Protein AF-A0A1F3Y4W7-F1 (afdb_monomer)

Sequence (208 aa):
MAATMIKETVFGSDEVDELMKAMGWNEREAIGCLALLWAGSQRRGVERATPKQIGYWCRVDGDESVAKLVSILSDELVSFIKSNNDGTYTIVGNSKHIAKIDNWKSSGKKGGRKTREKWKGMKNPQNQRQDAEPNAVALGSVDPLANATTVSLLSSSLLSSSLPVFSGENSAPALPKQIDLPPDPDGSFKKLLEKFNVFKLKVAGQTP

Foldseek 3Di:
DVVVVCCCPPQRVQLLVLLCVQLVHDSCLSVLLLVQQLVQCLVVLNQKAALVSSCVSSVHDDPVSSVSNVVSCCDPRRVQWHDDPVRIIGGPPNNVSSVVVVVVVVVVVVVVVVVVVVVVVVPPVPVVPDPDDDPDDDDDDDDDDDDDDDPDDDDDDDDDDDDDDDDDDDDDDDDDPDDDDDPPPPCVVVVVVVVVPDDPPPDDDDDD

Structure (mmCIF, N/CA/C/O backbone):
data_AF-A0A1F3Y4W7-F1
#
_entry.id   AF-A0A1F3Y4W7-F1
#
loop_
_atom_site.group_PDB
_atom_site.id
_atom_site.type_symbol
_atom_site.label_atom_id
_atom_site.label_alt_id
_atom_site.label_comp_id
_atom_site.la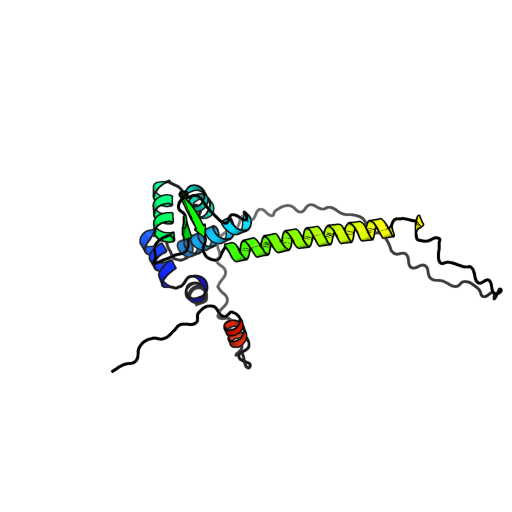bel_asym_id
_atom_site.label_entity_id
_atom_site.label_seq_id
_atom_site.pdbx_PDB_ins_code
_atom_site.Cartn_x
_atom_site.Cartn_y
_atom_site.Cartn_z
_atom_site.occupancy
_atom_site.B_iso_or_equiv
_atom_site.auth_seq_id
_atom_site.auth_comp_id
_atom_site.auth_asym_id
_atom_site.auth_atom_id
_atom_site.pdbx_PDB_model_num
ATOM 1 N N . MET A 1 1 ? -13.573 -21.826 3.738 1.00 46.66 1 MET A N 1
ATOM 2 C CA . MET A 1 1 ? -12.255 -22.288 4.226 1.00 46.66 1 MET A CA 1
ATOM 3 C C . MET A 1 1 ? -11.061 -21.696 3.467 1.00 46.66 1 MET A C 1
ATOM 5 O O . MET A 1 1 ? -10.030 -21.523 4.089 1.00 46.66 1 MET A O 1
ATOM 9 N N . ALA A 1 2 ? -11.161 -21.312 2.184 1.00 47.53 2 ALA A N 1
ATOM 10 C CA . ALA A 1 2 ? -10.022 -20.708 1.464 1.00 47.53 2 ALA A CA 1
ATOM 11 C C . ALA A 1 2 ? -9.659 -19.265 1.897 1.00 47.53 2 ALA A C 1
ATOM 13 O O . ALA A 1 2 ? -8.492 -18.894 1.853 1.00 47.53 2 ALA A O 1
ATOM 14 N N . ALA A 1 3 ? -10.634 -18.457 2.332 1.00 49.84 3 ALA A N 1
ATOM 15 C CA . ALA A 1 3 ? -10.388 -17.074 2.765 1.00 49.84 3 ALA A CA 1
ATOM 16 C C . ALA A 1 3 ? -9.513 -16.993 4.031 1.00 49.84 3 ALA A C 1
ATOM 18 O O . ALA A 1 3 ? -8.630 -16.143 4.118 1.00 49.84 3 ALA A O 1
ATOM 19 N N . THR A 1 4 ? -9.694 -17.944 4.952 1.00 53.81 4 THR A N 1
ATOM 20 C CA . THR A 1 4 ? -8.973 -18.021 6.229 1.00 53.81 4 THR A CA 1
ATOM 21 C C . THR A 1 4 ? -7.463 -18.171 6.030 1.00 53.81 4 THR A C 1
ATOM 23 O O . THR A 1 4 ? -6.685 -17.553 6.747 1.00 53.81 4 THR A O 1
ATOM 26 N N . MET A 1 5 ? -7.035 -18.902 4.990 1.00 58.09 5 MET A N 1
ATOM 27 C CA . MET A 1 5 ? -5.608 -19.101 4.727 1.00 58.09 5 MET A CA 1
ATOM 28 C C . MET A 1 5 ? -4.890 -17.827 4.279 1.00 58.09 5 MET A C 1
ATOM 30 O O . MET A 1 5 ? -3.752 -17.628 4.683 1.00 58.09 5 MET A O 1
ATOM 34 N N . ILE A 1 6 ? -5.512 -16.953 3.476 1.00 57.19 6 ILE A N 1
ATOM 35 C CA . ILE A 1 6 ? -4.848 -15.729 2.978 1.00 57.19 6 ILE A CA 1
ATOM 36 C C . ILE A 1 6 ? -4.646 -14.721 4.113 1.00 57.19 6 ILE A C 1
ATOM 38 O O . ILE A 1 6 ? -3.581 -14.111 4.206 1.00 57.19 6 ILE A O 1
ATOM 42 N N . LYS A 1 7 ? -5.647 -14.581 4.989 1.00 55.81 7 LYS A N 1
ATOM 43 C CA . LYS A 1 7 ? -5.597 -13.701 6.160 1.00 55.81 7 LYS A CA 1
ATOM 44 C C . LYS A 1 7 ? -4.422 -14.064 7.075 1.00 55.81 7 LYS A C 1
ATOM 46 O O . LYS A 1 7 ? -3.596 -13.209 7.374 1.00 55.81 7 LYS A O 1
ATOM 51 N N . GLU A 1 8 ? -4.288 -15.341 7.429 1.00 59.59 8 GLU A N 1
ATOM 52 C CA . GLU A 1 8 ? -3.224 -15.810 8.326 1.00 59.59 8 GLU A CA 1
ATOM 53 C C . GLU A 1 8 ? -1.832 -15.826 7.677 1.00 59.59 8 GLU A C 1
ATOM 55 O O . GLU A 1 8 ? -0.844 -15.549 8.351 1.00 59.59 8 GLU A O 1
ATOM 60 N N . THR A 1 9 ? -1.724 -16.131 6.377 1.00 56.31 9 THR A N 1
ATOM 61 C CA . THR A 1 9 ? -0.407 -16.282 5.725 1.00 56.31 9 THR A CA 1
ATOM 62 C C . THR A 1 9 ? 0.180 -14.998 5.149 1.00 56.31 9 THR A C 1
ATOM 64 O O . THR A 1 9 ? 1.399 -14.931 4.997 1.00 56.31 9 THR A O 1
ATOM 67 N N . VAL A 1 10 ? -0.641 -14.004 4.790 1.00 60.53 10 VAL A N 1
ATOM 68 C CA . VAL A 1 10 ? -0.172 -12.830 4.026 1.00 60.53 10 VAL A CA 1
ATOM 69 C C . VAL A 1 10 ? -0.179 -11.542 4.841 1.00 60.53 10 VAL A C 1
ATOM 71 O O . VAL A 1 10 ? 0.750 -10.751 4.696 1.00 60.53 10 VAL A O 1
ATOM 74 N N . PHE A 1 11 ? -1.196 -11.329 5.675 1.00 60.62 11 PHE A N 1
ATOM 75 C CA . PHE A 1 11 ? -1.407 -10.053 6.369 1.00 60.62 11 PHE A CA 1
ATOM 76 C C . PHE A 1 11 ? -1.389 -10.180 7.897 1.00 60.62 11 PHE A C 1
ATOM 78 O O . PHE A 1 11 ? -1.468 -9.177 8.576 1.00 60.62 11 PHE A O 1
ATOM 85 N N . GLY A 1 12 ? -1.300 -11.390 8.459 1.00 64.69 12 GLY A N 1
ATOM 86 C CA . GLY A 1 12 ? -1.564 -11.592 9.885 1.00 64.69 12 GLY A CA 1
ATOM 87 C C . GLY A 1 12 ? -3.052 -11.385 10.197 1.00 64.69 12 GLY A C 1
ATOM 88 O O . GLY A 1 12 ? -3.709 -10.484 9.674 1.00 64.69 12 GLY A O 1
ATOM 89 N N . SER A 1 13 ? -3.639 -12.247 11.030 1.00 63.75 13 SER A N 1
ATOM 90 C CA . SER A 1 13 ? -5.073 -12.140 11.339 1.00 63.75 13 SER A CA 1
ATOM 91 C C . SER A 1 13 ? -5.447 -10.798 11.958 1.00 63.75 13 SER A C 1
ATOM 93 O O . SER A 1 13 ? -6.528 -10.277 11.687 1.00 63.75 13 SER A O 1
ATOM 95 N N . ASP A 1 14 ? -4.530 -10.237 12.735 1.00 82.12 14 ASP A N 1
ATOM 96 C CA . ASP A 1 14 ? -4.817 -9.128 13.631 1.00 82.12 14 ASP A CA 1
ATOM 97 C C . ASP A 1 14 ? -4.776 -7.782 12.890 1.00 82.12 14 ASP A C 1
ATOM 99 O O . ASP A 1 14 ? -5.610 -6.918 13.144 1.00 82.12 14 ASP A O 1
ATOM 103 N N . GLU A 1 15 ? -3.899 -7.631 11.888 1.00 83.25 15 GLU A N 1
ATOM 104 C CA . GLU A 1 15 ? -3.770 -6.390 11.107 1.00 83.25 15 GLU A CA 1
ATOM 105 C C . GLU A 1 15 ? -5.048 -6.093 10.303 1.00 83.25 15 GLU A C 1
ATOM 107 O O . GLU A 1 15 ? -5.529 -4.958 10.239 1.00 83.25 15 GLU A O 1
ATOM 112 N N . VAL A 1 16 ? -5.628 -7.135 9.697 1.00 88.50 16 VAL A N 1
ATOM 113 C CA . VAL A 1 16 ? -6.874 -7.023 8.926 1.00 88.50 16 VAL A CA 1
ATOM 114 C C . VAL A 1 16 ? -8.044 -6.693 9.849 1.00 88.50 16 VAL A C 1
ATOM 116 O O . VAL A 1 16 ? -8.865 -5.844 9.505 1.00 88.50 16 VAL A O 1
ATOM 119 N N . ASP A 1 17 ? -8.106 -7.321 11.025 1.00 89.25 17 ASP A N 1
ATOM 120 C CA . ASP A 1 17 ? -9.192 -7.103 11.981 1.00 89.25 17 ASP A CA 1
ATOM 121 C C . ASP A 1 17 ? -9.155 -5.693 12.583 1.00 89.25 17 ASP A C 1
ATOM 123 O O . ASP A 1 17 ? -10.205 -5.061 12.723 1.00 89.25 17 ASP A O 1
ATOM 127 N N . GLU A 1 18 ? -7.970 -5.157 12.881 1.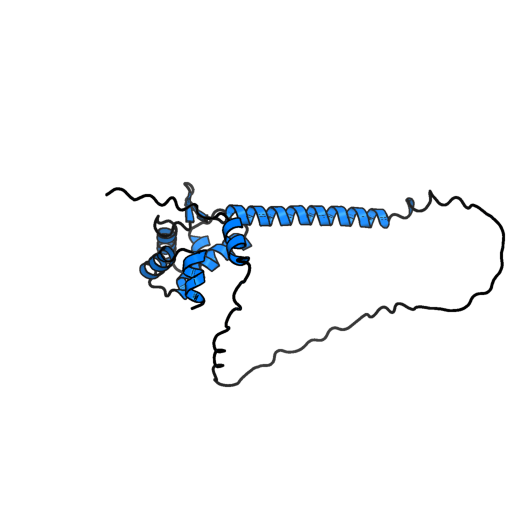00 89.19 18 GLU A N 1
ATOM 128 C CA . GLU A 1 18 ? -7.828 -3.775 13.346 1.00 89.19 18 GLU A CA 1
ATOM 129 C C . GLU A 1 18 ? -8.208 -2.766 12.257 1.00 89.19 18 GLU A C 1
ATOM 131 O O . GLU 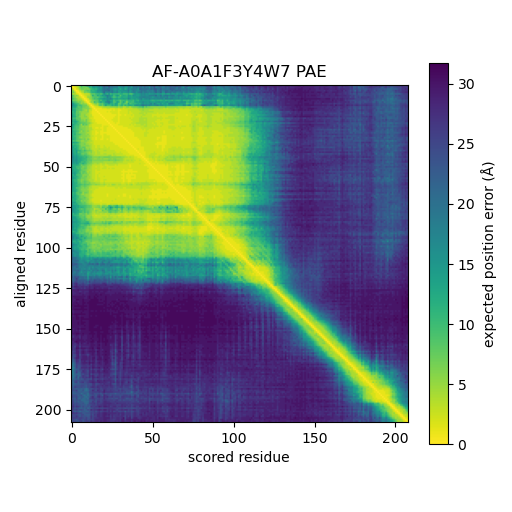A 1 18 ? -8.955 -1.818 12.520 1.00 89.19 18 GLU A O 1
ATOM 136 N N . LEU A 1 19 ? -7.815 -3.011 11.002 1.00 91.38 19 LEU A N 1
ATOM 137 C CA . LEU A 1 19 ? -8.240 -2.178 9.878 1.00 91.38 19 LEU A CA 1
ATOM 138 C C . LEU A 1 19 ? -9.766 -2.209 9.681 1.00 91.38 19 LEU A C 1
ATOM 140 O O . LEU A 1 19 ? -10.379 -1.160 9.469 1.00 91.38 19 LEU A O 1
ATOM 144 N N . MET A 1 20 ? -10.391 -3.388 9.784 1.00 94.06 20 MET A N 1
ATOM 145 C CA . MET A 1 20 ? -11.847 -3.551 9.696 1.00 94.06 20 MET A CA 1
ATOM 146 C C . MET A 1 20 ? -12.573 -2.752 10.777 1.00 94.06 20 MET A C 1
ATOM 148 O O . MET A 1 20 ? -13.462 -1.959 10.457 1.00 94.06 20 MET A O 1
ATOM 152 N N . LYS A 1 21 ? -12.187 -2.929 12.048 1.00 93.00 21 LYS A N 1
ATOM 153 C CA . LYS A 1 21 ? -12.806 -2.233 13.187 1.00 93.00 21 LYS A CA 1
ATOM 154 C C . LYS A 1 21 ? -12.655 -0.725 13.059 1.00 93.00 21 LYS A C 1
ATOM 156 O O . LYS A 1 21 ? -13.623 0.010 13.245 1.00 93.00 21 LYS A O 1
ATOM 161 N N . ALA A 1 22 ? -11.455 -0.262 12.721 1.00 91.94 22 ALA A N 1
ATOM 162 C CA . ALA A 1 22 ? -11.161 1.157 12.678 1.00 91.94 22 ALA A CA 1
ATOM 163 C C . ALA A 1 22 ? -11.880 1.852 11.514 1.00 91.94 22 ALA A C 1
ATOM 165 O O . ALA A 1 22 ? -12.407 2.951 11.696 1.00 91.94 22 ALA A O 1
ATOM 166 N N . MET A 1 23 ? -11.964 1.221 10.340 1.00 93.94 23 MET A N 1
AT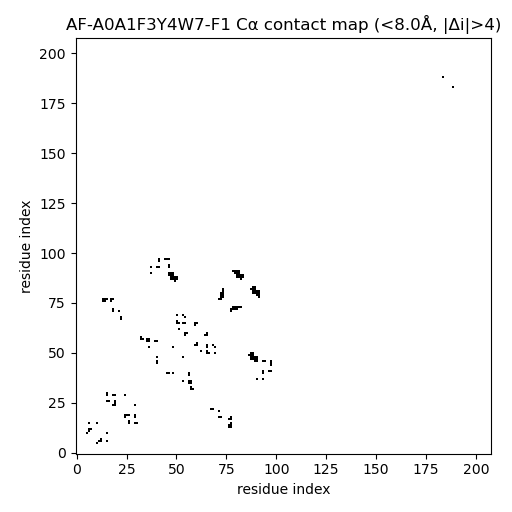OM 167 C CA . MET A 1 23 ? -12.625 1.805 9.166 1.00 93.94 23 MET A CA 1
ATOM 168 C C . MET A 1 23 ? -14.129 1.521 9.088 1.00 93.94 23 MET A C 1
ATOM 170 O O . MET A 1 23 ? -14.823 2.186 8.321 1.00 93.94 23 MET A O 1
ATOM 174 N N . GLY A 1 24 ? -14.649 0.586 9.887 1.00 94.25 24 GLY A N 1
ATOM 175 C CA . GLY A 1 24 ? -16.031 0.116 9.766 1.00 94.25 24 GLY A CA 1
ATOM 176 C C . GLY A 1 24 ? -16.262 -0.686 8.482 1.00 94.25 24 GLY A C 1
ATOM 177 O O . GLY A 1 24 ? -17.352 -0.651 7.918 1.00 94.25 24 GLY A O 1
ATOM 178 N N . TRP A 1 25 ? -15.220 -1.361 7.997 1.00 95.56 25 TRP A N 1
ATOM 179 C CA . TRP A 1 25 ? -15.233 -2.132 6.757 1.00 95.56 25 TRP A CA 1
ATOM 180 C C . TRP A 1 25 ? -15.459 -3.614 7.018 1.00 95.56 25 TRP A C 1
ATOM 182 O O . TRP A 1 25 ? -15.124 -4.142 8.081 1.00 95.56 25 TRP A O 1
ATOM 192 N N . ASN A 1 26 ? -15.981 -4.311 6.012 1.00 95.06 26 ASN A N 1
ATOM 193 C CA . ASN A 1 26 ? -15.956 -5.768 6.020 1.00 95.06 26 ASN A CA 1
ATOM 194 C C . ASN A 1 26 ? -14.560 -6.304 5.648 1.00 95.06 26 ASN A C 1
ATOM 196 O O . ASN A 1 26 ? -13.711 -5.602 5.099 1.00 95.06 26 ASN A O 1
ATOM 200 N N . GLU A 1 27 ? -14.325 -7.586 5.925 1.00 91.06 27 GLU A N 1
ATOM 201 C CA . GLU A 1 27 ? -13.029 -8.237 5.686 1.00 91.06 27 GLU A CA 1
ATOM 202 C C . GLU A 1 27 ? -12.578 -8.135 4.224 1.00 91.06 27 GLU A C 1
ATOM 204 O O . GLU A 1 27 ? -11.410 -7.877 3.930 1.00 91.06 27 GLU A O 1
ATOM 209 N N . ARG A 1 28 ? -13.515 -8.277 3.280 1.00 92.12 28 ARG A N 1
ATOM 210 C CA . ARG A 1 28 ? -13.215 -8.202 1.847 1.00 92.12 28 ARG A CA 1
ATOM 211 C C . ARG A 1 28 ? -12.761 -6.800 1.440 1.00 92.12 28 ARG A C 1
ATOM 213 O O . ARG A 1 28 ? -11.866 -6.684 0.604 1.00 92.12 28 ARG A O 1
ATOM 220 N N . GLU A 1 29 ? -13.358 -5.759 2.004 1.00 94.88 29 GLU A N 1
ATOM 221 C CA . GLU A 1 29 ? -12.969 -4.364 1.781 1.00 94.88 29 GLU A CA 1
ATOM 222 C C . GLU A 1 29 ? -11.585 -4.072 2.358 1.00 94.88 29 GLU A C 1
ATOM 224 O O . GLU A 1 29 ? -10.748 -3.514 1.651 1.00 94.88 29 GLU A O 1
ATOM 229 N N . ALA A 1 30 ? -11.306 -4.517 3.586 1.00 92.88 30 ALA A N 1
ATOM 230 C CA . ALA A 1 30 ? -10.005 -4.337 4.228 1.00 92.88 30 ALA A CA 1
ATOM 231 C C . ALA A 1 30 ? -8.876 -5.025 3.439 1.00 92.88 30 ALA A C 1
ATOM 233 O O . ALA A 1 30 ? -7.897 -4.380 3.054 1.00 92.88 30 ALA A O 1
ATOM 234 N N . ILE A 1 31 ? -9.049 -6.308 3.098 1.00 91.62 31 ILE A N 1
ATOM 235 C CA . ILE A 1 31 ? -8.084 -7.054 2.274 1.00 91.62 31 ILE A CA 1
ATOM 236 C C . ILE A 1 31 ? -7.952 -6.413 0.887 1.00 91.62 31 ILE A C 1
ATOM 238 O O . ILE A 1 31 ? -6.845 -6.262 0.366 1.00 91.62 31 ILE A O 1
ATOM 242 N N . GLY A 1 32 ? -9.073 -6.009 0.283 1.00 94.25 32 GLY A N 1
ATOM 243 C CA . GLY A 1 32 ? -9.094 -5.327 -1.007 1.00 94.25 32 GLY A CA 1
ATOM 244 C C . GLY A 1 32 ? -8.299 -4.022 -0.987 1.00 94.25 32 GLY A C 1
ATOM 245 O O . GLY A 1 32 ? -7.512 -3.777 -1.899 1.00 94.25 32 GLY A O 1
ATOM 246 N N . CYS A 1 33 ? -8.444 -3.223 0.068 1.00 94.75 33 CYS A N 1
ATOM 247 C CA . CYS A 1 33 ? -7.707 -1.982 0.276 1.00 94.75 33 CYS A CA 1
ATOM 248 C C . CYS A 1 33 ? -6.193 -2.231 0.349 1.00 94.75 33 CYS A C 1
ATOM 250 O O . CYS A 1 33 ? -5.433 -1.613 -0.399 1.00 94.75 33 CYS A O 1
ATOM 252 N N . LEU A 1 34 ? -5.748 -3.180 1.180 1.00 92.12 34 LEU A N 1
ATOM 253 C CA . LEU A 1 34 ? -4.328 -3.535 1.306 1.00 92.12 34 LEU A CA 1
ATOM 254 C C . LEU A 1 34 ? -3.749 -4.056 -0.018 1.00 92.12 34 LEU A C 1
ATOM 256 O O . LEU A 1 34 ? -2.667 -3.642 -0.448 1.00 92.12 34 LEU A O 1
ATOM 260 N N . ALA A 1 35 ? -4.497 -4.911 -0.720 1.00 91.75 35 ALA A N 1
ATOM 261 C CA . ALA A 1 35 ? -4.100 -5.431 -2.024 1.00 91.75 35 ALA A CA 1
ATOM 262 C C . ALA A 1 35 ? -4.000 -4.322 -3.085 1.00 91.75 35 ALA A C 1
ATOM 264 O O . ALA A 1 35 ? -3.055 -4.309 -3.879 1.00 91.75 35 ALA A O 1
ATOM 265 N N . LEU A 1 36 ? -4.940 -3.373 -3.100 1.00 94.88 36 LEU A N 1
ATOM 266 C CA . LEU A 1 36 ? -4.930 -2.231 -4.014 1.00 94.88 36 LEU A CA 1
ATOM 267 C C . LEU A 1 36 ? -3.765 -1.278 -3.732 1.00 94.88 36 LEU A C 1
ATOM 269 O O . LEU A 1 36 ? -3.102 -0.845 -4.677 1.00 94.88 36 LEU A O 1
ATOM 273 N N . LEU A 1 37 ? -3.471 -0.999 -2.460 1.00 93.62 37 LEU A N 1
ATOM 274 C CA . LEU A 1 37 ? -2.314 -0.207 -2.040 1.00 93.62 37 LEU A CA 1
ATOM 275 C C . LEU A 1 37 ? -1.007 -0.826 -2.549 1.00 93.62 37 LEU A C 1
ATOM 277 O O . LEU A 1 37 ? -0.168 -0.158 -3.170 1.00 93.62 37 LEU A O 1
ATOM 281 N N . TRP A 1 38 ? -0.851 -2.132 -2.336 1.00 91.19 38 TRP A N 1
ATOM 282 C CA . TRP A 1 38 ? 0.343 -2.853 -2.753 1.00 91.19 38 TRP A CA 1
ATOM 283 C C . TRP A 1 38 ? 0.463 -2.929 -4.281 1.00 91.19 38 TRP A C 1
ATOM 285 O O . TRP A 1 38 ? 1.505 -2.595 -4.846 1.00 91.19 38 TRP A O 1
ATOM 295 N N . ALA A 1 39 ? -0.617 -3.267 -4.986 1.00 90.88 39 ALA A N 1
ATOM 296 C CA . ALA A 1 39 ? -0.620 -3.335 -6.446 1.00 90.88 39 ALA A CA 1
ATOM 297 C C . ALA A 1 39 ? -0.407 -1.959 -7.104 1.00 90.88 39 ALA A C 1
ATOM 299 O O . ALA A 1 39 ? 0.327 -1.838 -8.091 1.00 90.88 39 ALA A O 1
ATOM 300 N N . GLY A 1 40 ? -1.041 -0.912 -6.569 1.00 91.00 40 GLY A N 1
ATOM 301 C CA . GLY A 1 40 ? -0.967 0.455 -7.083 1.00 91.00 40 GLY A CA 1
ATOM 302 C C . GLY A 1 40 ? 0.444 1.028 -7.004 1.00 91.00 40 GLY A C 1
ATOM 303 O O . GLY A 1 40 ? 0.947 1.582 -7.988 1.00 91.00 40 GLY A O 1
ATOM 304 N N . SER A 1 41 ? 1.109 0.821 -5.871 1.00 90.88 41 SER A N 1
ATOM 305 C CA . SER A 1 41 ? 2.486 1.265 -5.652 1.00 90.88 41 SER A CA 1
ATOM 306 C C . SER A 1 41 ? 3.499 0.514 -6.525 1.00 90.88 41 SER A C 1
ATOM 308 O O . SER A 1 41 ? 4.332 1.152 -7.174 1.00 90.88 41 SER A O 1
ATOM 310 N N . GLN A 1 42 ? 3.380 -0.815 -6.658 1.00 89.94 42 GLN A N 1
ATOM 311 C CA . GLN A 1 42 ? 4.243 -1.614 -7.543 1.00 89.94 42 GLN A CA 1
ATOM 312 C C . GLN A 1 42 ? 4.093 -1.233 -9.014 1.00 89.94 42 GLN A C 1
ATOM 314 O O . GLN A 1 42 ? 5.087 -1.059 -9.722 1.00 89.94 42 GLN A O 1
ATOM 319 N N . ARG A 1 43 ? 2.850 -1.080 -9.489 1.00 87.88 43 ARG A N 1
ATOM 320 C CA . ARG A 1 43 ? 2.571 -0.732 -10.889 1.00 87.88 43 ARG A CA 1
ATOM 321 C C . ARG A 1 43 ? 3.214 0.600 -11.272 1.00 87.88 43 ARG A C 1
ATOM 323 O O . ARG A 1 43 ? 3.655 0.754 -12.409 1.00 87.88 43 ARG A O 1
ATOM 330 N N . ARG A 1 44 ? 3.265 1.549 -10.335 1.00 87.62 44 ARG A N 1
ATOM 331 C CA . ARG A 1 44 ? 3.854 2.876 -10.551 1.00 87.62 44 ARG A CA 1
ATOM 332 C C . ARG A 1 44 ? 5.348 2.941 -10.224 1.00 87.62 44 ARG A C 1
ATOM 334 O O . ARG A 1 44 ? 5.975 3.928 -10.587 1.00 87.62 44 ARG A O 1
ATOM 341 N N . GLY A 1 45 ? 5.919 1.909 -9.596 1.00 84.94 45 GLY A N 1
ATOM 342 C CA . GLY A 1 45 ? 7.315 1.911 -9.150 1.00 84.94 45 GLY A CA 1
ATOM 343 C C . GLY A 1 45 ? 7.587 2.983 -8.094 1.00 84.94 45 GLY A C 1
ATOM 344 O O . GLY A 1 45 ? 8.658 3.578 -8.085 1.00 84.94 45 GLY A O 1
ATOM 345 N N . VAL A 1 46 ? 6.592 3.281 -7.256 1.00 87.00 46 VAL A N 1
ATOM 346 C CA . VAL A 1 46 ? 6.668 4.355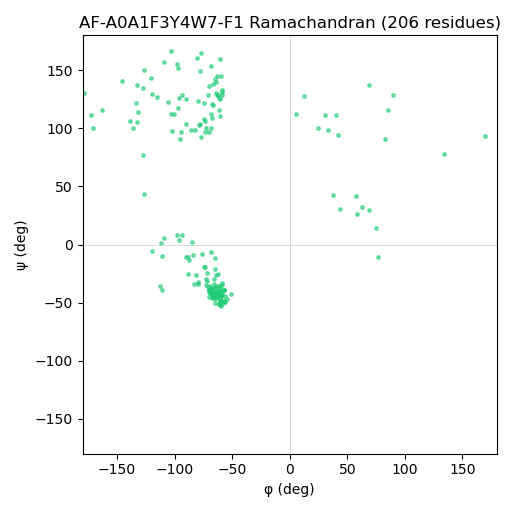 -6.263 1.00 87.00 46 VAL A CA 1
ATOM 347 C C . VAL A 1 46 ? 6.983 3.747 -4.902 1.00 87.00 46 VAL A C 1
ATOM 349 O O . VAL A 1 46 ? 6.163 3.029 -4.333 1.00 87.00 46 VAL A O 1
ATOM 352 N N . GLU A 1 47 ? 8.178 4.036 -4.391 1.00 86.00 47 GLU A N 1
ATOM 353 C CA . GLU A 1 47 ? 8.625 3.568 -3.074 1.00 86.00 47 GLU A CA 1
ATOM 354 C C . GLU A 1 47 ? 8.047 4.410 -1.924 1.00 86.00 47 GLU A C 1
ATOM 356 O O . GLU A 1 47 ? 7.725 3.865 -0.869 1.00 86.00 47 GLU A O 1
ATOM 361 N N . ARG A 1 48 ? 7.867 5.720 -2.149 1.00 91.25 48 ARG A N 1
ATOM 362 C CA . ARG A 1 48 ? 7.322 6.678 -1.175 1.00 91.25 48 ARG A CA 1
ATOM 363 C C . ARG A 1 48 ? 6.049 7.326 -1.692 1.00 91.25 48 ARG A C 1
ATOM 365 O O . ARG A 1 48 ? 6.044 7.855 -2.800 1.00 91.25 48 ARG A O 1
ATOM 372 N N . ALA A 1 49 ? 5.001 7.320 -0.881 1.00 93.75 49 ALA A N 1
ATOM 373 C CA . ALA A 1 49 ? 3.684 7.812 -1.248 1.00 93.75 49 ALA A CA 1
ATOM 374 C C . ALA A 1 49 ? 3.225 8.955 -0.339 1.00 93.75 49 ALA A C 1
ATOM 376 O O . ALA A 1 49 ? 3.467 8.940 0.866 1.00 93.75 49 ALA A O 1
ATOM 377 N N . THR A 1 50 ? 2.529 9.938 -0.901 1.00 96.50 50 THR A N 1
ATOM 378 C CA . THR A 1 50 ? 1.802 10.946 -0.116 1.00 96.50 50 THR A CA 1
ATOM 379 C C . THR A 1 50 ? 0.452 10.390 0.358 1.00 96.50 50 THR A C 1
ATOM 381 O O . THR A 1 50 ? -0.074 9.469 -0.277 1.00 96.50 50 THR A O 1
ATOM 384 N N . PRO A 1 51 ? -0.182 10.972 1.397 1.00 96.62 51 PRO A N 1
ATOM 385 C CA . PRO A 1 51 ? -1.534 10.585 1.813 1.00 96.62 51 PRO A CA 1
ATOM 386 C C . PRO A 1 51 ? -2.538 10.566 0.655 1.00 96.62 51 PRO A C 1
ATOM 388 O O . PRO A 1 51 ? -3.274 9.600 0.480 1.00 96.62 51 PRO A O 1
ATOM 391 N N . LYS A 1 52 ? -2.490 11.581 -0.219 1.00 96.31 52 LYS A N 1
ATOM 392 C CA . LYS A 1 52 ? -3.351 11.659 -1.410 1.00 96.31 52 LYS A CA 1
ATOM 393 C C . LYS A 1 52 ? -3.136 10.491 -2.374 1.00 96.31 52 LYS A C 1
ATOM 395 O O . LYS A 1 52 ? -4.095 9.985 -2.948 1.00 96.31 52 LYS A O 1
ATOM 400 N N . GLN A 1 53 ? -1.891 10.052 -2.562 1.00 96.25 53 GLN A N 1
ATOM 401 C CA . GLN A 1 53 ? -1.592 8.890 -3.402 1.00 96.25 53 GLN A CA 1
ATOM 402 C C . GLN A 1 53 ? -2.104 7.593 -2.776 1.00 96.25 53 GLN A C 1
ATOM 404 O O . GLN A 1 53 ? -2.660 6.768 -3.498 1.00 96.25 53 GLN A O 1
ATOM 409 N N . ILE A 1 54 ? -1.960 7.438 -1.456 1.00 96.12 54 ILE A N 1
ATOM 410 C CA . ILE A 1 54 ? -2.489 6.286 -0.714 1.00 96.12 54 ILE A CA 1
ATOM 411 C C . ILE A 1 54 ? -4.010 6.223 -0.863 1.00 96.12 54 ILE A C 1
ATOM 413 O O . ILE A 1 54 ? -4.520 5.207 -1.325 1.00 96.12 54 ILE A O 1
ATOM 417 N N . GLY A 1 55 ? -4.722 7.320 -0.581 1.00 96.56 55 GLY A N 1
ATOM 418 C CA . GLY A 1 55 ? -6.176 7.402 -0.763 1.00 96.56 55 GLY A CA 1
ATOM 419 C C . GLY A 1 55 ? -6.610 7.041 -2.185 1.00 96.56 55 GLY A C 1
ATOM 420 O O . GLY A 1 55 ? -7.470 6.184 -2.379 1.00 96.56 55 GLY A O 1
ATOM 421 N N . TYR A 1 56 ? -5.927 7.597 -3.191 1.00 96.75 56 TYR A N 1
ATOM 422 C CA . TYR A 1 56 ? -6.200 7.299 -4.597 1.00 96.75 56 TYR A CA 1
ATOM 423 C C . TYR A 1 56 ? -5.984 5.818 -4.961 1.00 96.75 56 TYR A C 1
ATOM 425 O O . TYR A 1 56 ? -6.785 5.243 -5.700 1.00 96.75 56 TYR A O 1
ATOM 433 N N . TRP A 1 57 ? -4.922 5.171 -4.471 1.00 96.00 57 TRP A N 1
ATOM 434 C CA . TRP A 1 57 ? -4.686 3.748 -4.748 1.00 96.00 57 TRP A CA 1
ATOM 435 C C . TRP A 1 57 ? -5.690 2.850 -4.032 1.00 96.00 57 TRP A C 1
ATOM 437 O O . TRP A 1 57 ? -6.181 1.902 -4.641 1.00 96.00 57 TRP A O 1
ATOM 447 N N . CYS A 1 58 ? -6.034 3.187 -2.791 1.00 95.94 58 CYS A N 1
ATOM 448 C CA . CYS A 1 58 ? -7.012 2.466 -1.982 1.00 95.94 58 CYS A CA 1
ATOM 449 C C . CYS A 1 58 ? -8.467 2.738 -2.386 1.00 95.94 58 CYS A C 1
ATOM 451 O O . CYS A 1 58 ? -9.357 2.053 -1.894 1.00 95.94 58 CYS A O 1
ATOM 453 N N . ARG A 1 59 ? -8.711 3.697 -3.292 1.00 95.81 59 ARG A N 1
ATOM 454 C CA . ARG A 1 59 ? -10.053 4.160 -3.692 1.00 95.81 59 ARG A CA 1
ATOM 455 C C . ARG A 1 59 ? -10.875 4.669 -2.504 1.00 95.81 59 ARG A C 1
ATOM 457 O O . ARG A 1 59 ? -12.059 4.371 -2.391 1.00 95.81 59 ARG A O 1
ATOM 464 N N . VAL A 1 60 ? -10.221 5.416 -1.621 1.00 95.81 60 VAL A N 1
ATOM 465 C CA . VAL A 1 60 ? -10.859 6.090 -0.490 1.00 95.81 60 VAL A CA 1
ATOM 466 C C . VAL A 1 60 ? -10.934 7.575 -0.797 1.00 95.81 60 VAL A C 1
ATOM 468 O O . VAL A 1 60 ? -9.909 8.216 -1.032 1.00 95.81 60 VAL A O 1
ATOM 471 N N . ASP A 1 61 ? -12.155 8.097 -0.778 1.00 94.19 61 ASP A N 1
ATOM 472 C CA . ASP A 1 61 ? -12.442 9.506 -1.006 1.00 94.19 61 ASP A CA 1
ATOM 473 C C . ASP A 1 61 ? -12.590 10.264 0.322 1.00 94.19 61 ASP A C 1
ATOM 475 O O . ASP A 1 61 ? -13.007 9.711 1.343 1.00 94.19 61 ASP A O 1
ATOM 479 N N . GLY A 1 62 ? -12.269 11.558 0.286 1.00 95.56 62 GLY A N 1
ATOM 480 C CA . GLY A 1 62 ? -12.364 12.465 1.430 1.00 95.56 62 GLY A CA 1
ATOM 481 C C . GLY A 1 62 ? -11.086 12.518 2.269 1.00 95.56 62 GLY A C 1
ATOM 482 O O . GLY A 1 62 ? -10.564 11.497 2.714 1.00 95.56 62 GLY A O 1
ATOM 483 N N . ASP A 1 63 ? -10.597 13.735 2.516 1.00 95.12 63 ASP A N 1
ATOM 484 C CA . ASP A 1 63 ? -9.323 13.961 3.208 1.00 95.12 63 ASP A CA 1
ATOM 485 C C . ASP A 1 63 ? -9.320 13.387 4.637 1.00 95.12 63 ASP A C 1
ATOM 487 O O . ASP A 1 63 ? -8.314 12.827 5.066 1.00 95.12 63 ASP A O 1
ATOM 491 N N . GLU A 1 64 ? -10.451 13.442 5.347 1.00 95.81 64 GLU A N 1
ATOM 492 C CA . GLU A 1 64 ? -10.596 12.863 6.692 1.00 95.81 64 GLU A CA 1
ATOM 493 C C . GLU A 1 64 ? -10.479 11.333 6.684 1.00 95.81 64 GLU A C 1
ATOM 495 O O . GLU A 1 64 ? -9.747 10.754 7.488 1.00 95.81 64 GLU A O 1
ATOM 500 N N . SER A 1 65 ? -11.150 10.667 5.740 1.00 94.56 65 SER A N 1
ATOM 501 C CA . SER A 1 65 ? -11.109 9.207 5.598 1.00 94.56 65 SER A CA 1
ATOM 502 C C . SER A 1 65 ? -9.724 8.726 5.179 1.00 94.56 65 SER A C 1
ATOM 504 O O . SER A 1 65 ? -9.244 7.704 5.669 1.00 94.56 65 SER A O 1
ATOM 506 N N . VAL A 1 66 ? -9.049 9.484 4.311 1.00 96.81 66 VAL A N 1
ATOM 507 C CA . VAL A 1 66 ? -7.664 9.216 3.912 1.00 96.81 66 VAL A CA 1
ATOM 508 C C . VAL A 1 66 ? -6.708 9.419 5.085 1.00 96.81 66 VAL A C 1
ATOM 510 O O . VAL A 1 66 ? -5.853 8.567 5.312 1.00 96.81 66 VAL A O 1
ATOM 513 N N . ALA A 1 67 ? -6.851 10.500 5.856 1.00 95.69 67 ALA A N 1
ATOM 514 C CA . ALA A 1 67 ? -6.029 10.742 7.040 1.00 95.69 67 ALA A CA 1
ATOM 515 C C . ALA A 1 67 ? -6.201 9.624 8.077 1.00 95.69 67 ALA A C 1
ATOM 517 O O . ALA A 1 67 ? -5.212 9.106 8.597 1.00 95.69 67 ALA A O 1
ATOM 518 N N . LYS A 1 68 ? -7.445 9.192 8.310 1.00 95.31 68 LYS A N 1
ATOM 519 C CA . LYS A 1 68 ? -7.767 8.064 9.186 1.00 95.31 68 LYS A CA 1
ATOM 520 C C . LYS A 1 68 ? -7.123 6.767 8.696 1.00 95.31 68 LYS A C 1
ATOM 522 O O . LYS A 1 68 ? -6.434 6.107 9.469 1.00 95.31 68 LYS A O 1
ATOM 527 N N . LEU A 1 69 ? -7.279 6.441 7.412 1.00 96.00 69 LEU A N 1
ATOM 528 C CA . LEU A 1 69 ? -6.657 5.267 6.798 1.00 96.00 69 LEU A CA 1
ATOM 529 C C . LEU A 1 69 ? -5.132 5.287 6.963 1.00 96.00 69 LEU A C 1
ATOM 531 O O . LEU A 1 69 ? -4.545 4.296 7.383 1.00 96.00 69 LEU A O 1
ATOM 535 N N . VAL A 1 70 ? -4.489 6.411 6.646 1.00 95.38 70 VAL A N 1
ATOM 536 C CA . VAL A 1 70 ? -3.033 6.566 6.762 1.00 95.38 70 VAL A CA 1
ATOM 537 C C . VAL A 1 70 ? -2.581 6.397 8.209 1.00 95.38 70 VAL A C 1
ATOM 539 O O . VAL A 1 70 ? -1.608 5.687 8.444 1.00 95.38 70 VAL A O 1
ATOM 542 N N . SER A 1 71 ? -3.306 6.981 9.168 1.00 93.88 71 SER A N 1
ATOM 543 C CA . SER A 1 71 ? -3.020 6.824 10.595 1.00 93.88 71 SER A CA 1
ATOM 544 C C . SER A 1 71 ? -3.017 5.352 11.004 1.00 93.88 71 SER A C 1
ATOM 546 O O . SER A 1 71 ? -2.042 4.900 11.594 1.00 93.88 71 SER A O 1
ATOM 548 N N . ILE A 1 72 ? -4.059 4.598 10.636 1.00 92.62 72 ILE A N 1
ATOM 549 C CA . ILE A 1 72 ? -4.202 3.173 10.980 1.00 92.62 72 ILE A CA 1
ATOM 550 C C . ILE A 1 72 ? -3.105 2.337 10.321 1.00 92.62 72 ILE A C 1
ATOM 552 O O . ILE A 1 72 ? -2.462 1.527 10.976 1.00 92.62 72 ILE A O 1
ATOM 556 N N . LEU A 1 73 ? -2.848 2.547 9.028 1.00 92.31 73 LEU A N 1
ATOM 557 C CA . LEU A 1 73 ? -1.823 1.790 8.304 1.00 92.31 73 LEU A CA 1
ATOM 558 C C . LEU A 1 73 ? -0.407 2.050 8.840 1.00 92.31 73 LEU A C 1
ATOM 560 O O . LEU A 1 73 ? 0.476 1.212 8.644 1.00 92.31 73 LEU A O 1
ATOM 564 N N . SER A 1 74 ? -0.181 3.221 9.444 1.00 92.12 74 SER A N 1
ATOM 565 C CA . SER A 1 74 ? 1.091 3.596 10.069 1.00 92.12 74 SER A CA 1
ATOM 566 C C . SER A 1 74 ? 1.214 3.185 11.535 1.00 92.12 74 SER A C 1
ATOM 568 O O . SER A 1 74 ? 2.305 3.300 12.092 1.00 92.12 74 SER A O 1
ATOM 570 N N . ASP A 1 75 ? 0.117 2.738 12.148 1.00 87.62 75 ASP A N 1
ATOM 571 C CA . ASP A 1 75 ? 0.072 2.317 13.545 1.00 87.62 75 ASP A CA 1
ATOM 572 C C . ASP A 1 75 ? 0.878 1.027 13.755 1.00 87.62 75 ASP A C 1
ATOM 574 O O . ASP A 1 75 ? 1.044 0.220 12.836 1.00 87.62 75 ASP A O 1
ATOM 578 N N . GLU A 1 76 ? 1.376 0.807 14.969 1.00 74.19 76 GLU A N 1
ATOM 579 C CA . GLU A 1 76 ? 2.202 -0.357 15.310 1.00 74.19 76 GLU A CA 1
ATOM 580 C C . GLU A 1 76 ? 1.448 -1.681 15.139 1.00 74.19 76 GLU A C 1
ATOM 582 O O . GLU A 1 76 ? 2.073 -2.704 14.865 1.00 74.19 76 GLU A O 1
ATOM 587 N N . LEU A 1 77 ? 0.116 -1.648 15.239 1.00 72.88 77 LEU A N 1
ATOM 588 C CA . LEU A 1 77 ? -0.752 -2.820 15.112 1.00 72.88 77 LEU A CA 1
ATOM 589 C C . LEU A 1 77 ? -0.876 -3.348 13.677 1.00 72.88 77 LEU A C 1
ATOM 591 O O . LEU A 1 77 ? -1.094 -4.540 13.501 1.00 72.88 77 LEU A O 1
ATOM 595 N N . VAL A 1 78 ? -0.751 -2.483 12.664 1.00 77.62 78 VAL A N 1
ATOM 596 C CA . VAL A 1 78 ? -0.897 -2.856 11.242 1.00 77.62 78 VAL A CA 1
ATOM 597 C C . VAL A 1 78 ? 0.434 -2.731 10.496 1.00 77.62 78 VAL A C 1
ATOM 599 O O . VAL A 1 78 ? 0.726 -3.516 9.606 1.00 77.62 78 VAL A O 1
ATOM 602 N N . SER A 1 79 ? 1.253 -1.733 10.844 1.00 82.94 79 SER A N 1
ATOM 603 C CA . SER A 1 79 ? 2.628 -1.500 10.372 1.00 82.94 79 SER A CA 1
ATOM 604 C C . SER A 1 79 ? 2.866 -1.682 8.861 1.00 82.94 79 SER A C 1
ATOM 606 O O . SER A 1 79 ? 3.963 -2.034 8.414 1.00 82.94 79 SER A O 1
ATOM 608 N N . PHE A 1 80 ? 1.851 -1.413 8.037 1.00 86.62 80 PHE A N 1
ATOM 609 C CA . PHE A 1 80 ? 1.900 -1.657 6.594 1.00 86.62 80 PHE A CA 1
ATOM 610 C C . PHE A 1 80 ? 2.625 -0.530 5.849 1.00 86.62 80 PHE A C 1
ATOM 612 O O . PHE A 1 80 ? 3.213 -0.734 4.778 1.00 86.62 80 PHE A O 1
ATOM 619 N N . ILE A 1 81 ? 2.617 0.674 6.429 1.00 91.44 81 ILE A N 1
ATOM 620 C CA . ILE A 1 81 ? 3.367 1.834 5.947 1.00 91.44 81 ILE A CA 1
ATOM 621 C C . ILE A 1 81 ? 4.228 2.428 7.066 1.00 91.44 81 ILE A C 1
ATOM 623 O O . ILE A 1 81 ? 3.872 2.390 8.237 1.00 91.44 81 ILE A O 1
ATOM 627 N N . LYS A 1 82 ? 5.363 3.026 6.703 1.00 91.56 82 LYS A N 1
ATOM 628 C CA . LYS A 1 82 ? 6.253 3.745 7.625 1.00 91.56 82 LYS A CA 1
ATOM 629 C C . LYS A 1 82 ? 6.300 5.219 7.272 1.00 91.56 82 LYS A C 1
ATOM 631 O O . LYS A 1 82 ? 6.589 5.553 6.125 1.00 91.56 82 LYS A O 1
ATOM 636 N N . SER A 1 83 ? 6.038 6.075 8.254 1.00 93.00 83 SER A N 1
ATOM 637 C CA . SER A 1 83 ? 6.153 7.524 8.096 1.00 93.00 83 SER A CA 1
ATOM 638 C C . SER A 1 83 ? 7.613 7.938 7.889 1.00 93.00 83 SER A C 1
ATOM 640 O O . SER A 1 83 ? 8.515 7.424 8.552 1.00 93.00 83 SER A O 1
ATOM 642 N N . ASN A 1 84 ? 7.838 8.866 6.965 1.00 91.25 84 ASN A N 1
ATOM 643 C CA . ASN A 1 84 ? 9.117 9.519 6.725 1.00 91.25 84 ASN A CA 1
ATOM 644 C C . ASN A 1 84 ? 9.041 10.989 7.181 1.00 91.25 84 ASN A C 1
ATOM 646 O O . ASN A 1 84 ? 7.976 11.606 7.198 1.00 91.25 84 ASN A O 1
ATOM 650 N N . ASN A 1 85 ? 10.197 11.594 7.468 1.00 90.81 85 ASN A N 1
ATOM 651 C CA . ASN A 1 85 ? 10.289 12.983 7.951 1.00 90.81 85 ASN A CA 1
ATOM 652 C C . ASN A 1 85 ? 9.818 14.048 6.937 1.00 90.81 85 ASN A C 1
ATOM 654 O O . ASN A 1 85 ? 9.675 15.212 7.292 1.00 90.81 85 ASN A O 1
ATOM 658 N N . ASP A 1 86 ? 9.608 13.671 5.675 1.00 92.06 86 ASP A N 1
ATOM 659 C CA . ASP A 1 86 ? 9.181 14.544 4.575 1.00 92.06 86 ASP A CA 1
ATOM 660 C C . ASP A 1 86 ? 7.652 14.553 4.365 1.00 92.06 86 ASP A C 1
ATOM 662 O O . ASP A 1 86 ? 7.165 15.106 3.379 1.00 92.06 86 ASP A O 1
ATOM 666 N N . GLY A 1 87 ? 6.883 13.932 5.269 1.00 90.31 87 GLY A N 1
ATOM 667 C CA . GLY A 1 87 ? 5.429 13.798 5.133 1.00 90.31 87 GLY A CA 1
ATOM 668 C C . GLY A 1 87 ? 5.003 12.752 4.096 1.00 90.31 87 GLY A C 1
ATOM 669 O O . GLY A 1 87 ? 3.842 12.722 3.679 1.00 90.31 87 GLY A O 1
ATOM 670 N N . THR A 1 88 ? 5.933 11.900 3.656 1.00 94.75 88 THR A N 1
ATOM 671 C CA . THR A 1 88 ? 5.647 10.738 2.811 1.00 94.75 88 THR A CA 1
ATOM 672 C C . THR A 1 88 ? 5.679 9.445 3.616 1.00 94.75 88 THR A C 1
ATOM 674 O O . THR A 1 88 ? 6.177 9.396 4.737 1.00 94.75 88 THR A O 1
ATOM 677 N N . TYR A 1 89 ? 5.167 8.373 3.020 1.00 94.31 89 TYR A N 1
ATOM 678 C CA . TYR A 1 89 ? 5.073 7.064 3.646 1.00 94.31 89 TYR A CA 1
ATOM 679 C C . TYR A 1 89 ? 5.696 5.998 2.752 1.00 94.31 89 TYR A C 1
ATOM 681 O O . TYR A 1 89 ? 5.444 5.951 1.546 1.00 94.31 89 TYR A O 1
ATOM 689 N N . THR A 1 90 ? 6.497 5.122 3.345 1.00 92.50 90 THR A N 1
ATOM 690 C CA . THR A 1 90 ? 7.114 3.976 2.671 1.00 92.50 90 THR A CA 1
ATOM 691 C C . THR A 1 90 ? 6.268 2.731 2.905 1.00 92.50 90 THR A C 1
ATOM 693 O O . THR A 1 90 ? 6.019 2.376 4.053 1.00 92.50 90 THR A O 1
ATOM 696 N N . ILE A 1 91 ? 5.855 2.034 1.844 1.00 90.88 91 ILE A N 1
ATOM 697 C CA . ILE A 1 91 ? 5.082 0.785 1.971 1.00 90.88 91 ILE A CA 1
ATOM 698 C C . ILE A 1 91 ? 6.034 -0.367 2.299 1.00 90.88 91 ILE A C 1
ATOM 700 O O . ILE A 1 91 ? 6.990 -0.632 1.556 1.00 90.88 91 ILE A O 1
ATOM 704 N N . VAL A 1 92 ? 5.782 -1.058 3.409 1.00 86.81 92 VAL A N 1
ATOM 705 C CA . VAL A 1 92 ? 6.647 -2.135 3.898 1.00 86.81 92 VAL A CA 1
ATOM 706 C C . VAL A 1 92 ? 6.676 -3.293 2.895 1.00 86.81 92 VAL A C 1
ATOM 708 O O . VAL A 1 92 ? 5.693 -3.621 2.240 1.00 86.81 92 VAL A O 1
ATOM 711 N N . GLY A 1 93 ? 7.862 -3.874 2.692 1.00 82.62 93 GLY A N 1
ATOM 712 C CA . GLY A 1 93 ? 8.069 -4.989 1.758 1.00 82.62 93 GLY A CA 1
ATOM 713 C C . GLY A 1 93 ? 8.105 -4.609 0.271 1.00 82.62 93 GLY A C 1
ATOM 714 O O . GLY A 1 93 ? 8.528 -5.420 -0.557 1.00 82.62 93 GLY A O 1
ATOM 715 N N . ASN A 1 94 ? 7.746 -3.376 -0.094 1.00 84.75 94 ASN A N 1
ATOM 716 C CA . ASN A 1 94 ? 7.607 -2.988 -1.496 1.00 84.75 94 ASN A CA 1
ATOM 717 C C . ASN A 1 94 ? 8.939 -2.673 -2.196 1.00 84.75 94 ASN A C 1
ATOM 719 O O . ASN A 1 94 ? 9.110 -2.964 -3.380 1.00 84.75 94 ASN A O 1
ATOM 723 N N . SER A 1 95 ? 9.916 -2.140 -1.459 1.00 82.00 95 SER A N 1
ATOM 724 C CA . SER A 1 95 ? 11.224 -1.722 -1.987 1.00 82.00 95 SER A CA 1
ATOM 725 C C . SER A 1 95 ? 11.967 -2.848 -2.719 1.00 82.00 95 SER A C 1
ATOM 727 O O . SER A 1 95 ? 12.444 -2.669 -3.841 1.00 82.00 95 SER A O 1
ATOM 729 N N . LYS A 1 96 ? 11.983 -4.060 -2.146 1.00 83.12 96 LYS A N 1
ATOM 730 C CA . LYS A 1 96 ? 12.589 -5.249 -2.776 1.00 83.12 96 LYS A CA 1
ATOM 731 C C . LYS A 1 96 ? 11.902 -5.629 -4.091 1.00 83.12 96 LYS A C 1
ATOM 733 O O . LYS A 1 96 ? 12.573 -6.016 -5.049 1.00 83.12 96 LYS A O 1
ATOM 738 N N . HIS A 1 97 ? 10.574 -5.524 -4.143 1.00 82.31 97 HIS A N 1
ATOM 739 C CA . HIS A 1 97 ? 9.797 -5.844 -5.339 1.00 82.31 97 HIS A CA 1
ATOM 740 C C . HIS A 1 97 ? 10.026 -4.823 -6.453 1.00 82.31 97 HIS A C 1
ATOM 742 O O . HIS A 1 97 ? 10.285 -5.219 -7.591 1.00 82.31 97 HIS A O 1
ATOM 748 N N . ILE A 1 98 ? 10.009 -3.530 -6.126 1.00 83.06 98 ILE A N 1
ATOM 749 C CA . ILE A 1 98 ? 10.289 -2.452 -7.082 1.00 83.06 98 ILE A CA 1
ATOM 750 C C . ILE A 1 98 ? 11.698 -2.616 -7.666 1.00 83.06 98 ILE A C 1
ATOM 752 O O . 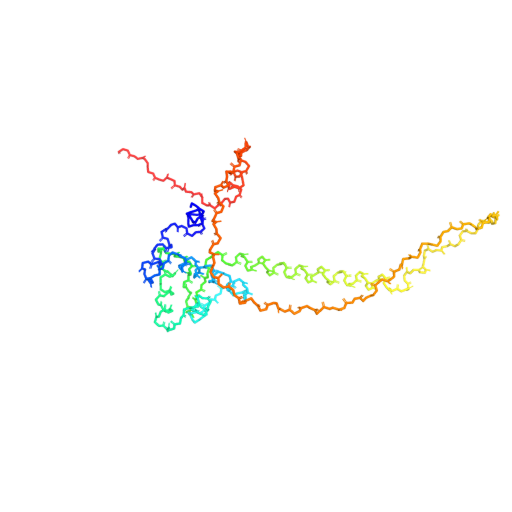ILE A 1 98 ? 11.849 -2.677 -8.887 1.00 83.06 98 ILE A O 1
ATOM 756 N N . ALA A 1 99 ? 12.711 -2.836 -6.821 1.00 84.19 99 ALA A N 1
ATOM 757 C CA . ALA A 1 99 ? 14.084 -3.069 -7.273 1.00 84.19 99 ALA A CA 1
ATOM 758 C C . ALA A 1 99 ? 14.199 -4.272 -8.230 1.00 84.19 99 ALA A C 1
ATOM 760 O O . ALA A 1 99 ? 14.925 -4.225 -9.226 1.00 84.19 99 ALA A O 1
ATOM 761 N N . LYS A 1 100 ? 13.455 -5.356 -7.973 1.00 84.69 100 LYS A N 1
ATOM 762 C CA . LYS A 1 100 ? 13.411 -6.529 -8.860 1.00 84.69 100 LYS A CA 1
ATOM 763 C C . LYS A 1 100 ? 12.775 -6.198 -10.211 1.00 84.69 100 LYS A C 1
ATOM 765 O O . LYS A 1 100 ? 13.321 -6.584 -11.246 1.00 84.69 100 LYS A O 1
ATOM 770 N N . ILE A 1 101 ? 11.657 -5.472 -10.209 1.00 83.25 101 ILE A N 1
ATOM 771 C CA . ILE A 1 101 ? 10.973 -5.021 -11.428 1.00 83.25 101 ILE A CA 1
ATOM 772 C C . ILE A 1 101 ? 11.912 -4.144 -12.269 1.00 83.25 101 ILE A C 1
ATOM 774 O O . ILE A 1 101 ? 12.022 -4.337 -13.483 1.00 83.25 101 ILE A O 1
ATOM 778 N N . ASP A 1 102 ? 12.639 -3.226 -11.641 1.00 83.38 102 ASP A N 1
ATOM 779 C CA . ASP A 1 102 ? 13.552 -2.324 -12.344 1.00 83.38 102 ASP A CA 1
ATOM 780 C C . ASP A 1 102 ? 14.801 -3.040 -12.873 1.00 83.38 102 ASP A C 1
ATOM 782 O O . ASP A 1 102 ? 15.236 -2.796 -14.007 1.00 83.38 102 ASP A O 1
ATOM 786 N N . ASN A 1 103 ? 15.321 -4.019 -12.131 1.00 84.38 103 ASN A N 1
ATOM 787 C CA . ASN A 1 103 ? 16.385 -4.901 -12.608 1.00 84.38 103 ASN A CA 1
ATOM 788 C C . ASN A 1 103 ? 15.955 -5.722 -13.829 1.00 84.38 103 ASN A C 1
ATOM 790 O O . ASN A 1 103 ? 16.728 -5.865 -14.781 1.00 84.38 103 ASN A O 1
ATOM 794 N N . TRP A 1 104 ? 14.719 -6.222 -13.858 1.00 80.94 104 TRP A N 1
ATOM 795 C CA . TRP A 1 104 ? 14.176 -6.920 -15.025 1.00 80.94 104 TRP A CA 1
ATOM 796 C C . TRP A 1 104 ? 14.013 -5.996 -16.229 1.00 80.94 104 TRP A C 1
ATOM 798 O O . TRP A 1 104 ? 14.439 -6.351 -17.329 1.00 80.94 104 TRP A O 1
ATOM 808 N N . LYS A 1 105 ? 13.490 -4.780 -16.033 1.00 82.31 105 LYS A N 1
ATOM 809 C CA . LYS A 1 105 ? 13.384 -3.777 -17.106 1.00 82.31 105 LYS A CA 1
ATOM 810 C C . LYS A 1 105 ? 14.755 -3.421 -17.685 1.00 82.31 105 LYS A C 1
ATOM 812 O O . LYS A 1 105 ? 14.907 -3.346 -18.906 1.00 82.31 105 LYS A O 1
ATOM 817 N N . SER A 1 106 ? 15.761 -3.207 -16.838 1.00 79.50 106 SER A N 1
ATOM 818 C CA . SER A 1 106 ? 17.112 -2.847 -17.287 1.00 79.50 106 SER A CA 1
ATOM 819 C C . SER A 1 106 ? 17.810 -4.007 -18.008 1.00 79.50 106 SER A C 1
ATOM 821 O O . SER A 1 106 ? 18.406 -3.809 -19.070 1.00 79.50 106 SER A O 1
ATOM 823 N N . SER A 1 107 ? 17.672 -5.230 -17.496 1.00 76.31 107 SER A N 1
ATOM 824 C CA . SER A 1 107 ? 18.222 -6.445 -18.106 1.00 76.31 107 SER A CA 1
ATOM 825 C C . SER A 1 107 ? 17.551 -6.767 -19.442 1.00 76.31 107 SER A C 1
ATOM 827 O O . SER A 1 107 ? 18.242 -7.062 -20.417 1.00 76.31 107 SER A O 1
ATOM 829 N N . GLY A 1 108 ? 16.227 -6.611 -19.536 1.00 73.56 108 GLY A N 1
ATOM 830 C CA . GLY A 1 108 ? 15.472 -6.761 -20.782 1.00 73.56 108 GLY A CA 1
ATOM 831 C C . GLY A 1 108 ? 15.900 -5.755 -21.854 1.00 73.56 108 GLY A C 1
ATOM 832 O O . GLY A 1 108 ? 16.129 -6.134 -23.002 1.00 73.56 108 GLY A O 1
ATOM 833 N N . LYS A 1 109 ? 16.123 -4.486 -21.478 1.00 74.62 109 LYS A N 1
ATOM 834 C CA . LYS A 1 109 ? 16.681 -3.464 -22.385 1.00 74.62 109 LYS A CA 1
ATOM 835 C C . LYS A 1 109 ? 18.083 -3.835 -22.880 1.00 74.62 109 LYS A C 1
ATOM 837 O O . LYS A 1 109 ? 18.367 -3.691 -24.070 1.00 74.62 109 LYS A O 1
ATOM 842 N N . LYS A 1 110 ? 18.951 -4.344 -21.996 1.00 72.56 110 LYS A N 1
ATOM 843 C CA . LYS A 1 110 ? 20.297 -4.819 -22.368 1.00 72.56 110 LYS A CA 1
ATOM 844 C C . LYS A 1 110 ? 20.227 -6.005 -23.336 1.00 72.56 110 LYS A C 1
ATOM 846 O O . LYS A 1 110 ? 20.936 -6.000 -24.340 1.00 72.56 110 LYS A O 1
ATOM 851 N N . GLY A 1 111 ? 19.355 -6.980 -23.073 1.00 71.94 111 GLY A N 1
ATOM 852 C CA . GLY A 1 111 ? 19.126 -8.131 -23.950 1.00 71.94 111 GLY A CA 1
ATOM 853 C C . GLY A 1 111 ? 18.622 -7.716 -25.332 1.00 71.94 111 GLY A C 1
ATOM 854 O O . GLY A 1 111 ? 19.215 -8.088 -26.339 1.00 71.94 111 GLY A O 1
ATOM 855 N N . GLY A 1 112 ? 17.601 -6.855 -25.389 1.00 77.50 112 GLY A N 1
ATOM 856 C CA . GLY A 1 112 ? 17.066 -6.329 -26.646 1.00 77.50 112 GLY A CA 1
ATOM 857 C C . GLY A 1 112 ? 18.107 -5.566 -27.469 1.00 77.50 112 GLY A C 1
ATOM 858 O O . GLY A 1 112 ? 18.172 -5.736 -28.687 1.00 77.50 112 GLY A O 1
ATOM 859 N N . ARG A 1 113 ? 18.975 -4.780 -26.818 1.00 77.50 113 ARG A N 1
ATOM 860 C CA . ARG A 1 113 ? 20.076 -4.077 -27.490 1.00 77.50 113 ARG A CA 1
ATOM 861 C C . ARG A 1 113 ? 21.106 -5.046 -28.074 1.00 77.50 113 ARG A C 1
ATOM 863 O O . ARG A 1 113 ? 21.398 -4.939 -29.261 1.00 77.50 113 ARG A O 1
ATOM 870 N N . LYS A 1 114 ? 21.588 -6.015 -27.287 1.00 74.69 114 LYS A N 1
ATOM 871 C CA . LYS A 1 114 ? 22.545 -7.036 -27.755 1.00 74.69 114 LYS A CA 1
ATOM 872 C C . LYS A 1 114 ? 21.981 -7.861 -28.909 1.00 74.69 114 LYS A C 1
ATOM 874 O O . LYS A 1 114 ? 22.670 -8.091 -29.898 1.00 74.69 114 LYS A O 1
ATOM 879 N N . THR A 1 115 ? 20.715 -8.261 -28.816 1.00 79.00 115 THR A N 1
ATOM 880 C CA . THR A 1 115 ? 20.023 -8.967 -29.897 1.00 79.00 115 THR A CA 1
ATOM 881 C C . THR A 1 115 ? 19.955 -8.080 -31.137 1.00 79.00 115 THR A C 1
ATOM 883 O O . THR A 1 115 ? 20.412 -8.489 -32.199 1.00 79.00 115 THR A O 1
ATOM 886 N N . ARG A 1 116 ? 19.496 -6.828 -31.024 1.00 79.25 116 ARG A N 1
ATOM 887 C CA . ARG A 1 116 ? 19.441 -5.898 -32.165 1.00 79.25 116 ARG A CA 1
ATOM 888 C C . ARG A 1 116 ? 20.811 -5.673 -32.816 1.00 79.25 116 ARG A C 1
ATOM 890 O O . ARG A 1 116 ? 20.881 -5.614 -34.040 1.00 79.25 116 ARG A O 1
ATOM 897 N N . GLU A 1 117 ? 21.878 -5.557 -32.031 1.00 78.12 117 GLU A N 1
ATOM 898 C CA . GLU A 1 117 ? 23.256 -5.438 -32.526 1.00 78.12 117 GLU A CA 1
ATOM 899 C C . GLU A 1 117 ? 23.708 -6.716 -33.255 1.00 78.12 117 GLU A C 1
ATOM 901 O O . GLU A 1 117 ? 24.197 -6.620 -34.380 1.00 78.12 117 GLU A O 1
ATOM 906 N N . LYS A 1 118 ? 23.440 -7.910 -32.704 1.00 77.62 118 LYS A N 1
ATOM 907 C CA . LYS A 1 118 ? 23.728 -9.198 -33.364 1.00 77.62 118 LYS A CA 1
ATOM 908 C C . LYS A 1 118 ? 22.995 -9.336 -34.702 1.00 77.62 118 LYS A C 1
ATOM 910 O O . LYS A 1 118 ? 23.615 -9.661 -35.709 1.00 77.62 118 LYS A O 1
ATOM 915 N N . TRP A 1 119 ? 21.696 -9.037 -34.740 1.00 77.12 119 TRP A N 1
ATOM 916 C CA . TRP A 1 119 ? 20.898 -9.103 -35.971 1.00 77.12 119 TRP A CA 1
ATOM 917 C C . TRP A 1 119 ? 21.336 -8.069 -37.018 1.00 77.12 119 TRP A C 1
ATOM 919 O O . TRP A 1 119 ? 21.296 -8.360 -38.211 1.00 77.12 119 TRP A O 1
ATOM 929 N N . LYS A 1 120 ? 21.790 -6.877 -36.602 1.00 76.56 120 LYS A N 1
ATOM 930 C CA . LYS A 1 120 ? 22.409 -5.902 -37.515 1.00 76.56 120 LYS A CA 1
ATO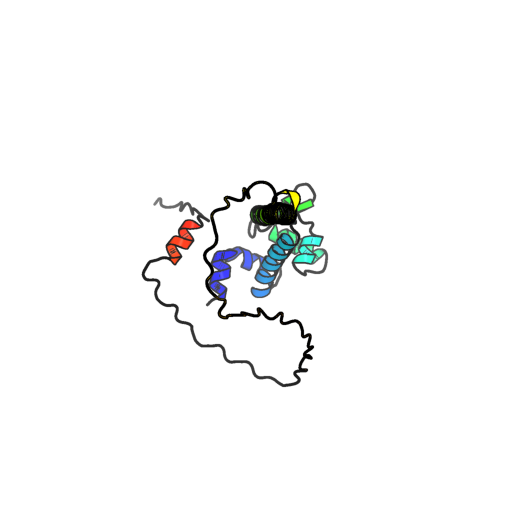M 931 C C . LYS A 1 120 ? 23.751 -6.396 -38.062 1.00 76.56 120 LYS A C 1
ATOM 933 O O . LYS A 1 120 ? 23.988 -6.242 -39.252 1.00 76.56 120 LYS A O 1
ATOM 938 N N . GLY A 1 121 ? 24.587 -7.017 -37.229 1.00 70.81 121 GLY A N 1
ATOM 939 C CA . GLY A 1 121 ? 25.859 -7.609 -37.655 1.00 70.81 121 GLY A CA 1
ATOM 940 C C . GLY A 1 121 ? 25.681 -8.745 -38.665 1.00 70.81 121 GLY A C 1
ATOM 941 O O . GLY A 1 121 ? 26.405 -8.802 -39.651 1.00 70.81 121 GLY A O 1
ATOM 942 N N . MET A 1 122 ? 24.663 -9.594 -38.484 1.00 65.88 122 MET A N 1
ATOM 943 C CA . MET A 1 122 ? 24.347 -10.685 -39.421 1.00 65.88 122 MET A CA 1
ATOM 944 C C . MET A 1 122 ? 23.748 -10.195 -40.748 1.00 65.88 122 MET A C 1
ATOM 946 O O . MET A 1 122 ? 23.872 -10.877 -41.759 1.00 65.88 122 MET A O 1
ATOM 950 N N . LYS A 1 123 ? 23.118 -9.013 -40.767 1.00 62.44 123 LYS A N 1
ATOM 951 C CA . LYS A 1 123 ? 22.620 -8.365 -41.992 1.00 62.44 123 LYS A CA 1
ATOM 952 C C . LYS A 1 123 ? 23.682 -7.546 -42.729 1.00 62.44 123 LYS A C 1
ATOM 954 O O . LYS A 1 123 ? 23.337 -6.917 -43.722 1.00 62.44 123 LYS A O 1
ATOM 959 N N . ASN A 1 124 ? 24.932 -7.519 -42.261 1.00 54.91 124 ASN A N 1
ATOM 960 C CA . ASN A 1 124 ? 26.000 -6.764 -42.907 1.00 54.91 124 ASN A CA 1
ATOM 961 C C . ASN A 1 124 ? 26.715 -7.666 -43.944 1.00 54.91 124 ASN A C 1
ATOM 963 O O . ASN A 1 124 ? 27.492 -8.538 -43.550 1.00 54.91 124 ASN A O 1
ATOM 967 N N . PRO A 1 125 ? 26.471 -7.502 -45.261 1.00 56.19 125 PRO A N 1
ATOM 968 C CA . PRO A 1 125 ? 26.962 -8.417 -46.301 1.00 56.19 125 PRO A CA 1
ATOM 969 C C . PRO A 1 125 ? 28.487 -8.384 -46.510 1.00 56.19 125 PRO A C 1
ATOM 971 O O . PRO A 1 125 ? 29.022 -9.198 -47.258 1.00 56.19 125 PRO A O 1
ATOM 974 N N . GLN A 1 126 ? 29.209 -7.472 -45.853 1.00 53.59 126 GLN A N 1
ATOM 975 C CA . GLN A 1 126 ? 30.666 -7.360 -45.968 1.00 53.59 126 GLN A CA 1
ATOM 976 C C . GLN A 1 126 ? 31.449 -8.451 -45.223 1.00 53.59 126 GLN A C 1
ATOM 978 O O . GLN A 1 126 ? 32.590 -8.700 -45.593 1.00 53.59 126 GLN A O 1
ATOM 983 N N . ASN A 1 127 ? 30.848 -9.154 -44.253 1.00 50.22 127 ASN A N 1
ATOM 984 C CA . ASN A 1 127 ? 31.532 -10.214 -43.493 1.00 50.22 127 ASN A CA 1
ATOM 985 C C . ASN A 1 127 ? 31.284 -11.642 -44.016 1.00 50.22 127 ASN A C 1
ATOM 987 O O . ASN A 1 127 ? 31.751 -12.596 -43.408 1.00 50.22 127 ASN A O 1
ATOM 991 N N . GLN A 1 128 ? 30.561 -11.813 -45.129 1.00 49.25 128 GLN A N 1
ATOM 992 C CA . GLN A 1 128 ? 30.360 -13.126 -45.769 1.00 49.25 128 GLN A CA 1
ATOM 993 C C . GLN A 1 128 ? 31.306 -13.383 -46.955 1.00 49.25 128 GLN A C 1
ATOM 995 O O . GLN A 1 128 ? 31.127 -14.358 -47.675 1.00 49.25 128 GLN A O 1
ATOM 1000 N N . ARG A 1 129 ? 32.304 -12.520 -47.191 1.00 53.00 129 ARG A N 1
ATOM 1001 C CA . ARG A 1 129 ? 33.192 -12.620 -48.365 1.00 53.00 129 ARG A CA 1
ATOM 1002 C C . ARG A 1 129 ? 34.633 -13.055 -48.083 1.00 53.00 129 ARG A C 1
ATOM 1004 O O . ARG A 1 129 ? 35.413 -13.040 -49.026 1.00 53.00 129 ARG A O 1
ATOM 1011 N N . GLN A 1 130 ? 35.006 -13.424 -46.854 1.00 50.25 130 GLN A N 1
ATOM 1012 C CA . GLN A 1 130 ? 36.423 -13.697 -46.549 1.00 50.25 130 GLN A CA 1
ATOM 1013 C C . GLN A 1 130 ? 36.817 -15.149 -46.254 1.00 50.25 130 GLN A C 1
ATOM 1015 O O . GLN A 1 130 ? 38.005 -15.417 -46.337 1.00 50.25 130 GLN A O 1
ATOM 1020 N N . ASP A 1 131 ? 35.888 -16.098 -46.084 1.00 52.94 131 ASP A N 1
ATOM 1021 C CA . ASP A 1 131 ? 36.255 -17.503 -45.802 1.00 52.94 131 ASP A CA 1
ATOM 1022 C C . ASP A 1 131 ? 35.613 -18.516 -46.768 1.00 52.94 131 ASP A C 1
ATOM 1024 O O . ASP A 1 131 ? 35.111 -19.565 -46.366 1.00 52.94 131 ASP A O 1
ATOM 1028 N N . ALA A 1 132 ? 35.610 -18.210 -48.065 1.00 49.00 132 ALA A N 1
ATOM 1029 C CA . ALA A 1 132 ? 35.319 -19.201 -49.100 1.00 49.00 132 ALA A CA 1
ATOM 1030 C C . ALA A 1 132 ? 36.442 -19.195 -50.142 1.00 49.00 132 ALA A C 1
ATOM 1032 O O . ALA A 1 132 ? 36.297 -18.637 -51.230 1.00 49.00 132 ALA A O 1
ATOM 1033 N N . GLU A 1 133 ? 37.580 -19.802 -49.795 1.00 48.62 133 GLU A N 1
ATOM 1034 C CA . GLU A 1 133 ? 38.518 -20.281 -50.810 1.00 48.62 133 GLU A CA 1
ATOM 1035 C C . GLU A 1 133 ? 37.833 -21.373 -51.654 1.00 48.62 133 GLU A C 1
ATOM 1037 O O . GLU A 1 133 ? 37.283 -22.331 -51.099 1.00 48.62 133 GLU A O 1
ATOM 1042 N N . PRO A 1 134 ? 37.852 -21.269 -52.993 1.00 47.25 134 PRO A N 1
ATOM 1043 C CA . PRO A 1 134 ? 37.332 -22.306 -53.863 1.00 47.25 134 PRO A CA 1
ATOM 1044 C C . PRO A 1 134 ? 38.396 -23.392 -54.026 1.00 47.25 134 PRO A C 1
ATOM 1046 O O . PRO A 1 134 ? 39.297 -23.274 -54.854 1.00 47.25 134 PRO A O 1
ATOM 1049 N N . ASN A 1 135 ? 38.284 -24.481 -53.267 1.00 46.91 135 ASN A N 1
ATOM 1050 C CA . ASN A 1 135 ? 39.051 -25.684 -53.569 1.00 46.91 135 ASN A CA 1
ATOM 1051 C C . ASN A 1 135 ? 38.372 -26.396 -54.750 1.00 46.91 135 ASN A C 1
ATOM 1053 O O . ASN A 1 135 ? 37.402 -27.138 -54.595 1.00 46.91 135 ASN A O 1
ATOM 1057 N N . ALA A 1 136 ? 38.826 -26.071 -55.959 1.00 50.88 136 ALA A N 1
ATOM 1058 C CA . ALA A 1 136 ? 38.360 -26.676 -57.193 1.00 50.88 136 ALA A CA 1
ATOM 1059 C C . ALA A 1 136 ? 38.932 -28.095 -57.331 1.00 50.88 136 ALA A C 1
ATOM 1061 O O . ALA A 1 136 ? 40.108 -28.261 -57.647 1.00 50.88 136 ALA A O 1
ATOM 1062 N N . VAL A 1 137 ? 38.089 -29.118 -57.166 1.00 46.56 137 VAL A N 1
ATOM 1063 C CA . VAL A 1 137 ? 38.357 -30.462 -57.698 1.00 46.56 137 VAL A CA 1
ATOM 1064 C C . VAL A 1 137 ? 37.109 -30.987 -58.415 1.00 46.56 137 VAL A C 1
ATOM 1066 O O . VAL A 1 137 ? 36.106 -31.326 -57.801 1.00 46.56 137 VAL A O 1
ATOM 1069 N N . ALA A 1 138 ? 37.218 -30.959 -59.744 1.00 42.81 138 ALA A N 1
ATOM 1070 C CA . ALA A 1 138 ? 36.614 -31.798 -60.782 1.00 42.81 138 ALA A CA 1
ATOM 1071 C C . ALA A 1 138 ? 35.221 -32.447 -60.577 1.00 42.81 138 ALA A C 1
ATOM 1073 O O . ALA A 1 138 ? 35.058 -33.438 -59.874 1.00 42.81 138 ALA A O 1
ATOM 1074 N N . LEU A 1 139 ? 34.267 -31.935 -61.369 1.00 43.47 139 LEU A N 1
ATOM 1075 C CA . LEU A 1 139 ? 33.372 -32.658 -62.293 1.00 43.47 139 LEU A CA 1
ATOM 1076 C C . LEU A 1 139 ? 33.081 -34.147 -62.009 1.00 43.47 139 LEU A C 1
ATOM 1078 O O . LEU A 1 139 ? 33.795 -35.039 -62.461 1.00 43.47 139 LEU A O 1
ATOM 1082 N N . GLY A 1 140 ? 31.912 -34.392 -61.415 1.00 37.72 140 GLY A N 1
ATOM 1083 C CA . GLY A 1 140 ? 31.179 -35.654 -61.491 1.00 37.72 140 GLY A CA 1
ATOM 1084 C C . GLY A 1 140 ? 29.695 -35.362 -61.714 1.00 37.72 140 GLY A C 1
ATOM 1085 O O . GLY A 1 140 ? 28.990 -34.976 -60.790 1.00 37.72 140 GLY A O 1
ATOM 1086 N N . SER A 1 141 ? 29.257 -35.484 -62.965 1.00 45.88 141 SER A N 1
ATOM 1087 C CA . SER A 1 141 ? 27.875 -35.334 -63.432 1.00 45.88 141 SER A CA 1
ATOM 1088 C C . SER A 1 141 ? 26.976 -36.449 -62.889 1.00 45.88 141 SER A C 1
ATOM 1090 O O . SER A 1 141 ? 27.199 -37.602 -63.248 1.00 45.88 141 SER A O 1
ATOM 1092 N N . VAL A 1 142 ? 25.930 -36.106 -62.131 1.00 46.88 142 VAL A N 1
ATOM 1093 C CA . VAL A 1 142 ? 24.707 -36.919 -61.986 1.00 46.88 142 VAL A CA 1
ATOM 1094 C C . VAL A 1 142 ? 23.472 -36.019 -61.823 1.00 46.88 142 VAL A C 1
ATOM 1096 O O . VAL A 1 142 ? 23.531 -34.967 -61.190 1.00 46.88 142 VAL A O 1
ATOM 1099 N N . ASP A 1 143 ? 22.390 -36.453 -62.466 1.00 44.00 143 ASP A N 1
ATOM 1100 C CA . ASP A 1 143 ? 21.145 -35.754 -62.808 1.00 44.00 143 ASP A CA 1
ATOM 1101 C C . ASP A 1 143 ? 20.296 -35.192 -61.644 1.00 44.00 143 ASP A C 1
ATOM 1103 O O . ASP A 1 143 ? 20.379 -35.674 -60.511 1.00 44.00 143 ASP A O 1
ATOM 1107 N N . PRO A 1 144 ? 19.405 -34.209 -61.915 1.00 48.31 144 PRO A N 1
ATOM 1108 C CA . PRO A 1 144 ? 18.534 -33.612 -60.912 1.00 48.31 144 PRO A CA 1
ATOM 1109 C C . PRO A 1 144 ? 17.199 -34.364 -60.800 1.00 48.31 144 PRO A C 1
ATOM 1111 O O . PRO A 1 144 ? 16.447 -34.465 -61.770 1.00 48.31 144 PRO A O 1
ATOM 1114 N N . LEU A 1 145 ? 16.837 -34.804 -59.591 1.00 40.25 145 LEU A N 1
ATOM 1115 C CA . LEU A 1 145 ? 15.473 -35.242 -59.288 1.00 40.25 145 LEU A CA 1
ATOM 1116 C C . LEU A 1 145 ? 14.954 -34.597 -57.995 1.00 40.25 145 LEU A C 1
ATOM 1118 O O . LEU A 1 145 ? 15.453 -34.850 -56.906 1.00 40.25 145 LEU A O 1
ATOM 1122 N N . ALA A 1 146 ? 13.939 -33.752 -58.187 1.00 44.78 146 ALA A N 1
ATOM 1123 C CA . ALA A 1 146 ? 12.802 -33.467 -57.312 1.00 44.78 146 ALA A CA 1
ATOM 1124 C C . ALA A 1 146 ? 13.025 -33.355 -55.786 1.00 44.78 146 ALA A C 1
ATOM 1126 O O . ALA A 1 146 ? 13.127 -34.346 -55.074 1.00 44.78 146 ALA A O 1
ATOM 1127 N N . ASN A 1 147 ? 12.870 -32.138 -55.254 1.00 48.59 147 ASN A N 1
ATOM 1128 C CA . ASN A 1 147 ? 11.669 -31.813 -54.471 1.00 48.59 147 ASN A CA 1
ATOM 1129 C C . ASN A 1 147 ? 11.627 -30.320 -54.123 1.00 48.59 147 ASN A C 1
ATOM 1131 O O . ASN A 1 147 ? 12.418 -29.806 -53.335 1.00 48.59 147 ASN A O 1
ATOM 1135 N N . ALA A 1 148 ? 10.663 -29.626 -54.724 1.00 49.12 148 ALA A N 1
ATOM 1136 C CA . ALA A 1 148 ? 10.287 -28.274 -54.361 1.00 49.12 148 ALA A CA 1
ATOM 1137 C C . ALA A 1 148 ? 9.427 -28.324 -53.090 1.00 49.12 148 ALA A C 1
ATOM 1139 O O . ALA A 1 148 ? 8.243 -28.644 -53.157 1.00 49.12 148 ALA A O 1
ATOM 1140 N N . THR A 1 149 ? 10.000 -27.980 -51.937 1.00 52.22 149 THR A N 1
ATOM 1141 C CA . THR A 1 149 ? 9.203 -27.675 -50.741 1.00 52.22 149 THR A CA 1
ATOM 1142 C C . THR A 1 149 ? 9.003 -26.168 -50.670 1.00 52.22 149 THR A C 1
ATOM 1144 O O . THR A 1 149 ? 9.809 -25.417 -50.124 1.00 52.22 149 THR A O 1
ATOM 1147 N N . THR A 1 150 ? 7.905 -25.729 -51.274 1.00 47.50 150 THR A N 1
ATOM 1148 C CA . THR A 1 150 ? 7.319 -24.398 -51.131 1.00 47.50 150 THR A CA 1
ATOM 1149 C C . THR A 1 150 ? 6.928 -24.151 -49.673 1.00 47.50 150 THR A C 1
ATOM 1151 O O . THR A 1 150 ? 5.966 -24.740 -49.182 1.00 47.50 150 THR A O 1
ATOM 1154 N N . VAL A 1 151 ? 7.630 -23.259 -48.972 1.00 48.34 151 VAL A N 1
ATOM 1155 C CA . VAL A 1 151 ? 7.128 -22.702 -47.706 1.00 48.34 151 VAL A CA 1
ATOM 1156 C C . VAL A 1 151 ? 6.245 -21.510 -48.054 1.00 48.34 151 VAL A C 1
ATOM 1158 O O . VAL A 1 151 ? 6.722 -20.419 -48.362 1.00 48.34 151 VAL A O 1
ATOM 1161 N N . SER A 1 152 ? 4.940 -21.769 -48.070 1.00 48.91 152 SER A N 1
ATOM 1162 C CA . SER A 1 152 ? 3.898 -20.788 -48.347 1.00 48.91 152 SER A CA 1
ATOM 1163 C C . SER A 1 152 ? 3.813 -19.757 -47.222 1.00 48.91 152 SER A C 1
ATOM 1165 O O . SER A 1 152 ? 3.541 -20.087 -46.068 1.00 48.91 152 SER A O 1
ATOM 1167 N N . LEU A 1 153 ? 4.001 -18.491 -47.590 1.00 50.44 153 LEU A N 1
ATOM 1168 C CA . LEU A 1 153 ? 3.534 -17.327 -46.847 1.00 50.44 153 LEU A CA 1
ATOM 1169 C C . LEU A 1 153 ? 2.004 -17.384 -46.763 1.00 50.44 153 LEU A C 1
ATOM 1171 O O . LEU A 1 153 ? 1.329 -17.276 -47.783 1.00 50.44 153 LEU A O 1
ATOM 1175 N N . LEU A 1 154 ? 1.456 -17.526 -45.557 1.00 56.16 154 LEU A N 1
ATOM 1176 C CA . LEU A 1 154 ? 0.056 -17.207 -45.292 1.00 56.16 154 LEU A CA 1
ATOM 1177 C C . LEU A 1 154 ? -0.012 -15.853 -44.596 1.00 56.16 154 LEU A C 1
ATOM 1179 O O . LEU A 1 154 ? 0.196 -15.706 -43.393 1.00 56.16 154 LEU A O 1
ATOM 1183 N N . SER A 1 155 ? -0.272 -14.854 -45.426 1.00 49.22 155 SER A N 1
ATOM 1184 C CA . SER A 1 155 ? -0.853 -13.575 -45.061 1.00 49.22 155 SER A CA 1
ATOM 1185 C C . SER A 1 155 ? -2.366 -13.704 -44.855 1.00 49.22 155 SER A C 1
ATOM 1187 O O . SER A 1 155 ? -3.028 -14.436 -45.588 1.00 49.22 155 SER A O 1
ATOM 1189 N N . SER A 1 156 ? -2.873 -12.856 -43.954 1.00 43.81 156 SER A N 1
ATOM 1190 C CA . SER A 1 156 ? -4.248 -12.333 -43.889 1.00 43.81 156 SER A CA 1
ATOM 1191 C C . SER A 1 156 ? -5.296 -13.186 -43.165 1.00 43.81 156 SER A C 1
ATOM 1193 O O . SER A 1 156 ? -5.743 -14.211 -43.668 1.00 43.81 156 SER A O 1
ATOM 1195 N N . SER A 1 157 ? -5.842 -12.663 -42.061 1.00 47.59 157 SER A N 1
ATOM 1196 C CA . SER A 1 157 ? -7.125 -11.934 -42.113 1.00 47.59 157 SER A CA 1
ATOM 1197 C C . SER A 1 157 ? -7.544 -11.396 -40.740 1.00 47.59 157 SER A C 1
ATOM 1199 O O . SER A 1 157 ? -7.558 -12.102 -39.736 1.00 47.59 157 SER A O 1
ATOM 1201 N N . LEU A 1 158 ? -7.895 -10.111 -40.745 1.00 53.69 158 LEU A N 1
ATOM 1202 C CA . LEU A 1 158 ? -8.730 -9.423 -39.766 1.00 53.69 158 LEU A CA 1
ATOM 1203 C C . LEU A 1 158 ? -10.153 -9.996 -39.818 1.00 53.69 158 LEU A C 1
ATOM 1205 O O . LEU A 1 158 ? -10.629 -10.241 -40.918 1.00 53.69 158 LEU A O 1
ATOM 1209 N N . LEU A 1 159 ? -10.820 -10.121 -38.665 1.00 51.50 159 LEU A N 1
ATOM 1210 C CA . LEU A 1 159 ? -12.282 -10.102 -38.447 1.00 51.50 159 LEU A CA 1
ATOM 1211 C C . LEU A 1 159 ? -12.470 -10.042 -36.917 1.00 51.50 159 LEU A C 1
ATOM 1213 O O . LEU A 1 159 ? -12.127 -10.975 -36.200 1.00 51.50 159 LEU A O 1
ATOM 1217 N N . SER A 1 160 ? -12.739 -8.874 -36.329 1.00 51.06 160 SER A N 1
ATOM 1218 C CA . SER A 1 160 ? -14.091 -8.326 -36.156 1.00 51.06 160 SER A CA 1
ATOM 1219 C C . SER A 1 160 ? -15.089 -9.402 -35.728 1.00 51.06 160 SER A C 1
ATOM 1221 O O . SER A 1 160 ? -15.663 -10.100 -36.559 1.00 51.06 160 SER A O 1
ATOM 1223 N N . SER A 1 161 ? -15.291 -9.530 -34.419 1.00 41.88 161 SER A N 1
ATOM 1224 C CA . SER A 1 161 ? -16.488 -10.154 -33.864 1.00 41.88 161 SER A CA 1
ATOM 1225 C C . SER A 1 161 ? -17.024 -9.276 -32.740 1.00 41.88 161 SER A C 1
ATOM 1227 O O . SER A 1 161 ? -16.338 -8.897 -31.793 1.00 41.88 161 SER A O 1
ATOM 1229 N N . SER A 1 162 ? -18.266 -8.889 -32.968 1.00 42.72 162 SER A N 1
ATOM 1230 C CA . SER A 1 162 ? -19.163 -8.090 -32.162 1.00 42.72 162 SER A CA 1
ATOM 1231 C C . SER A 1 162 ? -19.442 -8.714 -30.797 1.00 42.72 162 SER A C 1
ATOM 1233 O O . SER A 1 162 ? -19.574 -9.929 -30.662 1.00 42.72 162 SER A O 1
ATOM 1235 N N . LEU A 1 163 ? -19.588 -7.841 -29.799 1.00 49.09 163 LEU A N 1
ATOM 1236 C CA . LEU A 1 163 ? -20.082 -8.158 -28.462 1.00 49.09 163 LEU A CA 1
ATOM 1237 C C . LEU A 1 163 ? -21.500 -8.751 -28.540 1.00 49.09 163 LEU A C 1
ATOM 1239 O O . LEU A 1 163 ? -22.367 -8.129 -29.159 1.00 49.09 163 LEU A O 1
ATOM 1243 N N . PRO A 1 164 ? -21.790 -9.880 -27.876 1.00 55.62 164 PRO A N 1
ATOM 1244 C CA . PRO A 1 164 ? -23.164 -10.237 -27.576 1.00 55.62 164 PRO A CA 1
ATOM 1245 C C . PRO A 1 164 ? -23.682 -9.356 -26.431 1.00 55.62 164 PRO A C 1
ATOM 1247 O O . PRO A 1 164 ? -23.136 -9.340 -25.328 1.00 55.62 164 PRO A O 1
ATOM 1250 N N . VAL A 1 165 ? -24.764 -8.627 -26.705 1.00 50.47 165 VAL A N 1
ATOM 1251 C CA . VAL A 1 165 ? -25.651 -8.062 -25.684 1.00 50.47 165 VAL A CA 1
ATOM 1252 C C . VAL A 1 165 ? -26.347 -9.236 -25.000 1.00 50.47 165 VAL A C 1
ATOM 1254 O O . VAL A 1 165 ? -27.186 -9.898 -25.605 1.00 50.47 165 VAL A O 1
ATOM 1257 N N . PHE A 1 166 ? -25.981 -9.509 -23.748 1.00 41.31 166 PHE A N 1
ATOM 1258 C CA . PHE A 1 166 ? -26.655 -10.500 -22.915 1.00 41.31 166 PHE A CA 1
ATOM 1259 C C . PHE A 1 166 ? -27.704 -9.779 -22.059 1.00 41.31 166 PHE A C 1
ATOM 1261 O O . PHE A 1 166 ? -27.387 -9.167 -21.042 1.00 41.31 166 PHE A O 1
ATOM 1268 N N . SER A 1 167 ? -28.953 -9.801 -22.523 1.00 47.84 167 SER A N 1
ATOM 1269 C CA . SER A 1 167 ? -30.135 -9.568 -21.690 1.00 47.84 167 SER A CA 1
ATOM 1270 C C . SER A 1 167 ? -30.671 -10.937 -21.291 1.00 47.84 167 SER A C 1
ATOM 1272 O O . SER A 1 167 ? -31.022 -11.721 -22.168 1.00 47.84 167 SER A O 1
ATOM 1274 N N . GLY A 1 168 ? -30.687 -11.251 -19.996 1.00 40.97 168 GLY A N 1
ATOM 1275 C CA . GLY A 1 168 ? -31.170 -12.549 -19.526 1.00 40.97 168 GLY A CA 1
ATOM 1276 C C . GLY A 1 168 ? -30.876 -12.812 -18.055 1.00 40.97 168 GLY A C 1
ATOM 1277 O O . GLY A 1 168 ? -29.788 -13.248 -17.703 1.00 40.97 168 GLY A O 1
ATOM 1278 N N . GLU A 1 169 ? -31.866 -12.468 -17.240 1.00 41.72 169 GLU A N 1
ATOM 1279 C CA . GLU A 1 169 ? -32.301 -13.031 -15.956 1.00 41.72 169 GLU A CA 1
ATOM 1280 C C . GLU A 1 169 ? -31.413 -14.035 -15.183 1.00 41.72 169 GLU A C 1
ATOM 1282 O O . GLU A 1 169 ? -31.033 -15.102 -15.654 1.00 41.72 169 GLU A O 1
ATOM 1287 N N . ASN A 1 170 ? -31.210 -13.681 -13.907 1.00 52.50 170 ASN A N 1
ATOM 1288 C CA . ASN A 1 170 ? -31.087 -14.524 -12.713 1.00 52.50 170 ASN A CA 1
ATOM 1289 C C . ASN A 1 170 ? -31.068 -16.051 -12.899 1.00 52.50 170 ASN A C 1
ATOM 1291 O O . ASN A 1 170 ? -32.112 -16.675 -13.075 1.00 52.50 170 ASN A O 1
ATOM 1295 N N . SER A 1 171 ? -29.911 -16.656 -12.617 1.00 48.81 171 SER A N 1
ATOM 1296 C CA . SER A 1 171 ? -29.782 -17.892 -11.826 1.00 48.81 171 SER A CA 1
ATOM 1297 C C . SER A 1 171 ? -28.330 -18.039 -11.362 1.00 48.81 171 SER A C 1
ATOM 1299 O O . SER A 1 171 ? -27.416 -18.149 -12.176 1.00 48.81 171 SER A O 1
ATOM 1301 N N . ALA A 1 172 ? -28.100 -17.998 -10.048 1.00 51.88 172 ALA A N 1
ATOM 1302 C CA . ALA A 1 172 ? -26.775 -18.173 -9.458 1.00 51.88 172 ALA A CA 1
ATOM 1303 C C . ALA A 1 172 ? -26.238 -19.595 -9.737 1.00 51.88 172 ALA A C 1
ATOM 1305 O O . ALA A 1 172 ? -26.952 -20.565 -9.472 1.00 51.88 172 ALA A O 1
ATOM 1306 N N . PRO A 1 173 ? -24.998 -19.760 -10.233 1.00 49.84 173 PRO A N 1
ATOM 1307 C CA . PRO A 1 173 ? -24.409 -21.081 -10.393 1.00 49.84 173 PRO A CA 1
ATOM 1308 C C . PRO A 1 173 ? -24.068 -21.669 -9.019 1.00 49.84 173 PRO A C 1
ATOM 1310 O O . PRO A 1 173 ? -23.403 -21.037 -8.196 1.00 49.84 173 PRO A O 1
ATOM 1313 N N . ALA A 1 174 ? -24.532 -22.894 -8.776 1.00 55.34 174 ALA A N 1
ATOM 1314 C CA . ALA A 1 174 ? -24.197 -23.665 -7.589 1.00 55.34 174 ALA A CA 1
ATOM 1315 C C . ALA A 1 174 ? -22.675 -23.873 -7.495 1.00 55.34 174 ALA A C 1
ATOM 1317 O O . ALA A 1 174 ? -22.031 -24.316 -8.447 1.00 55.34 174 ALA A O 1
ATOM 1318 N N . LEU A 1 175 ? -22.112 -23.545 -6.329 1.00 51.06 175 LEU A N 1
ATOM 1319 C CA . LEU A 1 175 ? -20.702 -23.746 -6.004 1.00 51.06 175 LEU A CA 1
ATOM 1320 C C . LEU A 1 175 ? -20.326 -25.235 -6.123 1.00 51.06 175 LEU A C 1
ATOM 1322 O O . LEU A 1 175 ? -21.039 -26.083 -5.575 1.00 51.06 175 LEU A O 1
ATOM 1326 N N . PRO A 1 176 ? -19.202 -25.576 -6.779 1.00 44.22 176 PRO A N 1
ATOM 1327 C CA . PRO A 1 176 ? -18.695 -26.939 -6.780 1.00 44.22 176 PRO A CA 1
ATOM 1328 C C . PRO A 1 176 ? -18.343 -27.359 -5.349 1.00 44.22 176 PRO A C 1
ATOM 1330 O O . PRO A 1 176 ? -17.637 -26.657 -4.620 1.00 44.22 176 PRO A O 1
ATOM 1333 N N . LYS A 1 177 ? -18.871 -28.517 -4.947 1.00 54.75 177 LYS A N 1
ATOM 1334 C CA . LYS A 1 177 ? -18.537 -29.178 -3.687 1.00 54.75 177 LYS A CA 1
ATOM 1335 C C . LYS A 1 177 ? -17.044 -29.519 -3.688 1.00 54.75 177 LYS A C 1
ATOM 1337 O O . LYS A 1 177 ? -16.564 -30.141 -4.624 1.00 54.75 177 LYS A O 1
ATOM 1342 N N . GLN A 1 178 ? -16.371 -29.059 -2.634 1.00 48.59 178 GLN A N 1
ATOM 1343 C CA . GLN A 1 178 ? -15.171 -29.619 -2.009 1.00 48.59 178 GLN A CA 1
ATOM 1344 C C . GLN A 1 178 ? -14.178 -30.324 -2.955 1.00 48.59 178 GLN A C 1
ATOM 1346 O O . GLN A 1 178 ? -14.332 -31.491 -3.297 1.00 48.59 178 GLN A O 1
ATOM 1351 N N . ILE A 1 179 ? -13.125 -29.600 -3.343 1.00 44.19 179 ILE A N 1
ATOM 1352 C CA . ILE A 1 179 ? -11.941 -30.188 -3.975 1.00 44.19 179 ILE A CA 1
ATOM 1353 C C . ILE A 1 179 ? -11.107 -30.803 -2.850 1.00 44.19 179 ILE A C 1
ATOM 1355 O O . ILE A 1 179 ? -10.444 -30.075 -2.109 1.00 44.19 179 ILE A O 1
ATOM 1359 N N . ASP A 1 180 ? -11.164 -32.124 -2.705 1.00 55.22 180 ASP A N 1
ATOM 1360 C CA . ASP A 1 180 ? -10.231 -32.854 -1.851 1.00 55.22 180 ASP A CA 1
ATOM 1361 C C . ASP A 1 180 ? -8.841 -32.792 -2.497 1.00 55.22 180 ASP A C 1
ATOM 1363 O O . ASP A 1 180 ? -8.611 -33.318 -3.590 1.00 55.22 180 ASP A O 1
ATOM 1367 N N . LEU A 1 181 ? -7.915 -32.083 -1.845 1.00 56.78 181 LEU A N 1
ATOM 1368 C CA . LEU A 1 181 ? -6.516 -32.092 -2.252 1.00 56.78 181 LEU A CA 1
ATOM 1369 C C . LEU A 1 181 ? -5.903 -33.464 -1.937 1.00 56.78 181 LEU A C 1
ATOM 1371 O O . LEU A 1 181 ? -6.115 -33.986 -0.839 1.00 56.78 181 LEU A O 1
ATOM 1375 N N . PRO A 1 182 ? -5.114 -34.039 -2.861 1.00 64.81 182 PRO A N 1
ATOM 1376 C CA . PRO A 1 182 ? -4.415 -35.286 -2.603 1.00 64.81 182 PRO A CA 1
ATOM 1377 C C . PRO A 1 182 ? -3.409 -35.105 -1.452 1.00 64.81 182 PRO A C 1
ATOM 1379 O O . PRO A 1 182 ? -2.801 -34.036 -1.334 1.00 64.81 182 PRO A O 1
ATOM 1382 N N . PRO A 1 183 ? -3.211 -36.133 -0.608 1.00 63.62 183 PRO A N 1
ATOM 1383 C CA . PRO A 1 183 ? -2.209 -36.093 0.450 1.00 63.62 183 PRO A CA 1
ATOM 1384 C C . PRO A 1 183 ? -0.821 -35.908 -0.174 1.00 63.62 183 PRO A C 1
ATOM 1386 O O . PRO A 1 183 ? -0.454 -36.677 -1.055 1.00 63.62 183 PRO A O 1
ATOM 1389 N N . ASP A 1 184 ? -0.080 -34.883 0.263 1.00 65.38 184 ASP A N 1
ATOM 1390 C CA . ASP A 1 184 ? 1.305 -34.597 -0.149 1.00 65.38 184 ASP A CA 1
ATOM 1391 C C . ASP A 1 184 ? 2.232 -35.639 0.504 1.00 65.38 184 ASP A C 1
ATOM 1393 O O . ASP A 1 184 ? 2.521 -35.521 1.701 1.00 65.38 184 ASP A O 1
ATOM 1397 N N . PRO A 1 185 ? 2.671 -36.684 -0.224 1.00 61.28 185 PRO A N 1
ATOM 1398 C CA . PRO A 1 185 ? 3.383 -37.808 0.381 1.00 61.28 185 PRO A CA 1
ATOM 1399 C C . PRO A 1 185 ? 4.821 -37.439 0.772 1.00 61.28 185 PRO A C 1
ATOM 1401 O O . PRO A 1 185 ? 5.409 -38.078 1.641 1.00 61.28 185 PRO A O 1
ATOM 1404 N N . ASP A 1 186 ? 5.364 -36.366 0.192 1.00 68.00 186 ASP A N 1
ATOM 1405 C CA . ASP A 1 186 ? 6.793 -36.049 0.260 1.00 68.00 186 ASP A CA 1
ATOM 1406 C C . ASP A 1 186 ? 7.099 -34.788 1.089 1.00 68.00 186 ASP A C 1
ATOM 1408 O O . ASP A 1 186 ? 8.260 -34.367 1.210 1.00 68.00 186 ASP A O 1
ATOM 1412 N N . GLY A 1 187 ? 6.065 -34.158 1.665 1.00 61.22 187 GLY A N 1
ATOM 1413 C CA . GLY A 1 187 ? 6.192 -32.904 2.415 1.00 61.22 187 GLY A CA 1
ATOM 1414 C C . GLY A 1 187 ? 6.794 -31.775 1.573 1.00 61.22 187 GLY A C 1
ATOM 1415 O O . GLY A 1 187 ? 7.447 -30.865 2.101 1.00 61.22 187 GLY A O 1
ATOM 1416 N N . SER A 1 188 ? 6.611 -31.852 0.254 1.00 69.38 188 SER A N 1
ATOM 1417 C CA . SER A 1 188 ? 7.185 -30.962 -0.756 1.00 69.38 188 SER A CA 1
ATOM 1418 C C . SER A 1 188 ? 6.794 -29.518 -0.490 1.00 69.38 188 SER A C 1
ATOM 1420 O O . SER A 1 188 ? 7.619 -28.608 -0.596 1.00 69.38 188 SER A O 1
ATOM 1422 N N . PHE A 1 189 ? 5.542 -29.319 -0.074 1.00 57.94 189 PHE A N 1
ATOM 1423 C CA . PHE A 1 189 ? 4.987 -28.012 0.238 1.00 57.94 189 PHE A CA 1
ATOM 1424 C C . PHE A 1 189 ? 5.606 -27.416 1.509 1.00 57.94 189 PHE A C 1
ATOM 1426 O O . PHE A 1 189 ? 5.908 -26.224 1.569 1.00 57.94 189 PHE A O 1
ATOM 1433 N N . LYS A 1 190 ? 5.905 -28.268 2.497 1.00 61.06 190 LYS A N 1
ATOM 1434 C CA . LYS A 1 190 ? 6.553 -27.880 3.758 1.00 61.06 190 LYS A CA 1
ATOM 1435 C C . LYS A 1 190 ? 8.008 -27.445 3.539 1.00 61.06 190 LYS A C 1
ATOM 1437 O O . LYS A 1 190 ? 8.425 -26.415 4.059 1.00 61.06 190 LYS A O 1
ATOM 1442 N N . LYS A 1 191 ? 8.747 -28.151 2.674 1.00 65.38 191 LYS A N 1
ATOM 1443 C CA . LYS A 1 191 ? 10.106 -27.759 2.242 1.00 65.38 191 LYS A CA 1
ATOM 1444 C C . LYS A 1 191 ? 10.123 -26.464 1.426 1.00 65.38 191 LYS A C 1
ATOM 1446 O O . LYS A 1 191 ? 11.113 -25.731 1.441 1.00 65.38 191 LYS A O 1
ATOM 1451 N N . LEU A 1 192 ? 9.042 -26.183 0.698 1.00 59.25 192 LEU A N 1
ATOM 1452 C CA . LEU A 1 192 ? 8.867 -24.938 -0.047 1.00 59.25 192 LEU A CA 1
ATOM 1453 C C . LEU A 1 192 ? 8.671 -23.756 0.915 1.00 59.25 192 LEU A C 1
ATOM 1455 O O . LEU A 1 192 ? 9.315 -22.727 0.735 1.00 59.25 192 LEU A O 1
ATOM 1459 N N . LEU A 1 193 ? 7.888 -23.942 1.981 1.00 55.34 193 LEU A N 1
ATOM 1460 C CA . LEU A 1 193 ? 7.694 -22.959 3.054 1.00 55.34 193 LEU A CA 1
ATOM 1461 C C . LEU A 1 193 ? 8.977 -22.704 3.868 1.00 55.34 193 LEU A C 1
ATOM 1463 O O . LEU A 1 193 ? 9.315 -21.549 4.119 1.00 55.34 193 LEU A O 1
ATOM 1467 N N . GLU A 1 194 ? 9.753 -23.742 4.197 1.00 59.16 194 GLU A N 1
ATOM 1468 C CA . GLU A 1 194 ? 11.047 -23.586 4.889 1.00 59.16 194 GLU A CA 1
ATOM 1469 C C . GLU A 1 194 ? 12.086 -22.823 4.052 1.00 59.16 194 GLU A C 1
ATOM 1471 O O . GLU A 1 194 ? 12.843 -22.008 4.583 1.00 59.16 194 GLU A O 1
ATOM 1476 N N . LYS A 1 195 ? 12.098 -23.017 2.725 1.00 58.28 195 LYS A N 1
ATOM 1477 C CA . LYS A 1 195 ? 12.979 -22.265 1.815 1.00 58.28 195 LYS A CA 1
ATOM 1478 C C . LYS A 1 195 ? 12.670 -20.770 1.763 1.00 58.28 195 LYS A C 1
ATOM 1480 O O . LYS A 1 195 ? 13.552 -20.001 1.380 1.00 58.28 195 LYS A O 1
ATOM 1485 N N . PHE A 1 196 ? 11.461 -20.351 2.137 1.00 54.88 196 PHE A N 1
ATOM 1486 C CA . PHE A 1 196 ? 11.085 -18.942 2.124 1.00 54.88 196 PHE A CA 1
ATOM 1487 C C . PHE A 1 196 ? 11.505 -18.161 3.372 1.00 54.88 196 PHE A C 1
ATOM 1489 O O . PHE A 1 196 ? 11.467 -16.944 3.297 1.00 54.88 196 PHE A O 1
ATOM 1496 N N . ASN A 1 197 ? 11.997 -18.792 4.447 1.00 50.16 197 ASN A N 1
ATOM 1497 C CA . ASN A 1 197 ? 12.683 -18.154 5.589 1.00 50.16 197 ASN A CA 1
ATOM 1498 C C . ASN A 1 197 ? 12.115 -16.777 6.028 1.00 50.16 197 ASN A C 1
ATOM 1500 O O . ASN A 1 197 ?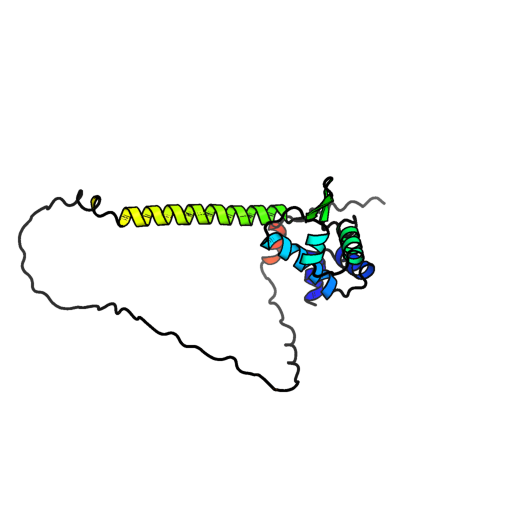 12.863 -15.832 6.298 1.00 50.16 197 ASN A O 1
ATOM 1504 N N . VAL A 1 198 ? 10.787 -16.653 6.081 1.00 50.75 198 VAL A N 1
ATOM 1505 C CA . VAL A 1 198 ? 10.082 -15.511 6.672 1.00 50.75 198 VAL A CA 1
ATOM 1506 C C . VAL A 1 198 ? 9.576 -15.995 8.034 1.00 50.75 198 VAL A C 1
ATOM 1508 O O . VAL A 1 198 ? 8.752 -16.896 8.099 1.00 50.75 198 VAL A O 1
ATOM 1511 N N . PHE A 1 199 ? 10.143 -15.420 9.099 1.00 45.25 199 PHE A N 1
ATOM 1512 C CA . PHE A 1 199 ? 9.909 -15.673 10.532 1.00 45.25 199 PHE A CA 1
ATOM 1513 C C . PHE A 1 199 ? 10.647 -16.849 11.197 1.00 45.25 199 PHE A C 1
ATOM 1515 O O . PHE A 1 199 ? 10.130 -17.944 11.392 1.00 45.25 199 PHE A O 1
ATOM 1522 N N . LYS A 1 200 ? 11.831 -16.538 11.745 1.00 42.66 200 LYS A N 1
ATOM 1523 C CA . LYS A 1 200 ? 12.255 -17.125 13.024 1.00 42.66 200 LYS A CA 1
ATOM 1524 C C . LYS A 1 200 ? 11.380 -16.534 14.135 1.00 42.66 200 LYS A C 1
ATOM 1526 O O . LYS A 1 200 ? 11.678 -15.452 14.634 1.00 42.66 200 LYS A O 1
ATOM 1531 N N . LEU A 1 201 ? 10.331 -17.244 14.539 1.00 39.56 201 LEU A N 1
ATOM 1532 C CA . LEU A 1 201 ? 9.678 -17.005 15.826 1.00 39.56 201 LEU A CA 1
ATOM 1533 C C . LEU A 1 201 ? 10.591 -17.546 16.931 1.00 39.56 201 LEU A C 1
ATOM 1535 O O . LEU A 1 201 ? 10.760 -18.752 17.104 1.00 39.56 201 LEU A O 1
ATOM 1539 N N . LYS A 1 202 ? 11.228 -16.627 17.658 1.00 37.94 202 LYS A N 1
ATOM 1540 C CA . LYS A 1 202 ? 11.898 -16.917 18.924 1.00 37.94 202 LYS A CA 1
ATOM 1541 C C . LYS A 1 202 ? 10.796 -17.133 19.961 1.00 37.94 202 LYS A C 1
ATOM 1543 O O . LYS A 1 202 ? 10.261 -16.168 20.492 1.00 37.94 202 LYS A O 1
ATOM 1548 N N . VAL A 1 203 ? 10.440 -18.390 20.213 1.00 40.53 203 VAL A N 1
ATOM 1549 C CA . VAL A 1 203 ? 9.579 -18.756 21.342 1.00 40.53 203 VAL A CA 1
ATOM 1550 C C . VAL A 1 203 ? 10.384 -18.501 22.615 1.00 40.53 203 VAL A C 1
ATOM 1552 O O . VAL A 1 203 ? 11.293 -19.255 22.955 1.00 40.53 203 VAL A O 1
ATOM 1555 N N . ALA A 1 204 ? 10.111 -17.376 23.267 1.00 47.53 204 ALA A N 1
ATOM 1556 C CA . ALA A 1 204 ? 10.534 -17.117 24.631 1.00 47.53 204 ALA A CA 1
ATOM 1557 C C . ALA A 1 204 ? 9.396 -17.542 25.561 1.00 47.53 204 ALA A C 1
ATOM 1559 O O . ALA A 1 204 ? 8.266 -17.101 25.376 1.00 47.53 204 ALA A O 1
ATOM 1560 N N . GLY A 1 205 ? 9.709 -18.365 26.561 1.00 40.00 205 GLY A N 1
ATOM 1561 C CA . GLY A 1 205 ? 8.840 -18.541 27.722 1.00 40.00 205 GLY A CA 1
ATOM 1562 C C . GLY A 1 205 ? 8.611 -19.986 28.134 1.00 40.00 205 GLY A C 1
ATOM 1563 O O . GLY A 1 205 ? 7.535 -20.524 27.914 1.00 40.00 205 GLY A O 1
ATOM 1564 N N . GLN A 1 206 ? 9.594 -20.580 28.808 1.00 37.22 206 GLN A N 1
ATOM 1565 C CA . GLN A 1 206 ? 9.310 -21.513 29.896 1.00 37.22 206 GLN A CA 1
ATOM 1566 C C . GLN A 1 206 ? 10.292 -21.234 31.031 1.00 37.22 206 GLN A C 1
ATOM 1568 O O . GLN A 1 206 ? 11.471 -21.567 30.947 1.00 37.22 206 GLN A O 1
ATOM 1573 N N . THR A 1 207 ? 9.777 -20.626 32.090 1.00 40.56 207 THR A N 1
ATOM 1574 C CA . THR A 1 207 ? 10.275 -20.809 33.453 1.00 40.56 207 THR A CA 1
ATOM 1575 C C . THR A 1 207 ? 9.060 -21.050 34.349 1.00 40.56 207 THR A C 1
ATOM 1577 O O . THR A 1 207 ? 8.042 -20.390 34.121 1.00 40.56 207 THR A O 1
ATOM 1580 N N . PRO A 1 208 ? 9.140 -22.011 35.287 1.00 57.97 208 PRO A N 1
ATOM 1581 C CA . PRO A 1 208 ? 8.111 -22.242 36.297 1.00 57.97 208 PRO A CA 1
ATOM 1582 C C . PRO A 1 208 ? 8.024 -21.097 37.312 1.00 57.97 208 PRO A C 1
ATOM 1584 O O . PRO A 1 208 ? 9.039 -20.381 37.488 1.00 57.97 208 PRO A O 1
#

pLDDT: mean 70.6, std 19.84, range [37.22, 96.81]

Mean predicted aligned error: 19.22 Å

Radius of gyration: 30.59 Å; Cα contacts (8 Å, |Δi|>4): 112; chains: 1; bounding box: 71×52×100 Å

Solvent-accessible surface area (backbone atoms only — not comparable to full-atom values): 13397 Å² total; per-residue (Å²): 121,74,68,62,53,52,39,57,73,73,59,39,62,60,28,48,50,51,48,14,66,75,70,72,42,54,71,69,55,36,53,46,30,56,51,30,41,53,51,45,30,55,76,68,60,51,61,64,39,42,62,70,53,49,17,62,40,41,72,45,74,56,72,66,56,26,50,51,50,52,53,52,34,47,29,87,76,46,51,48,28,43,82,44,99,85,70,31,29,35,48,61,82,42,59,66,54,38,53,49,53,52,51,49,53,53,49,50,52,52,49,54,49,53,49,54,51,52,57,51,58,73,69,42,77,80,76,76,72,81,87,74,81,82,83,84,76,81,93,78,92,77,84,94,79,88,82,88,81,81,84,78,84,83,78,88,82,90,77,92,76,81,82,81,84,84,83,80,80,92,76,86,82,80,78,82,79,78,85,80,75,77,83,72,90,76,49,60,68,57,57,52,56,62,72,60,75,78,76,89,77,80,85,80,86,88,79,137

Secondary structure (DSSP, 8-state):
-HHHHHIIIII-HHHHHHHHHHHT--HHHHHHHHHHHHHHHHHHT-SEE-HHHHHHHHT--SHHHHHHHHHHHHSTTT--EEE-TTS-EEETTHHHHHHHHHHHHHHHHHHHHHHHHHHHHHT-GGGGSSS------------------------------PPP-------PPPPPP---PPP-TT-HHHHHHHHT------------

Nearest PDB structures (foldseek):
  3e6m-assembly1_A  TM=4.789E-01  e=1.361E-01  Ruegeria pomeroyi
  7tb6-assembly1_A-2  TM=3.245E-01  e=1.230E+00  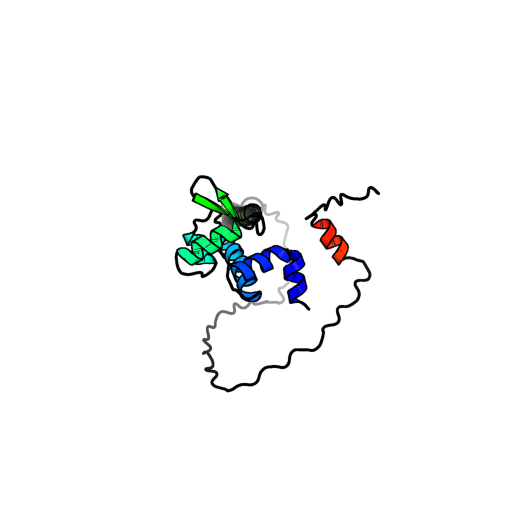Stenotrophomonas maltophilia
  7t8l-assembly1_A  TM=3.797E-01  e=1.230E+00  Acinetobacter sp. NEB 394